Protein AF-A8RZU3-F1 (afdb_monomer)

Mean predicted aligned error: 9.48 Å

Structure (mmCIF, N/CA/C/O backbone):
data_AF-A8RZU3-F1
#
_entry.id   AF-A8RZU3-F1
#
loop_
_atom_site.group_PDB
_atom_site.id
_atom_site.type_symbol
_atom_site.label_atom_id
_atom_site.label_alt_id
_atom_site.label_comp_id
_atom_site.label_asym_id
_atom_site.label_entity_id
_atom_site.label_seq_id
_atom_site.pdbx_PDB_ins_code
_atom_site.Cartn_x
_atom_site.Cartn_y
_atom_site.Cartn_z
_atom_site.occupancy
_atom_site.B_iso_or_equiv
_atom_site.auth_seq_id
_atom_site.auth_comp_id
_atom_site.auth_asym_id
_atom_site.auth_atom_id
_atom_site.pdbx_PDB_model_num
ATOM 1 N N . TYR A 1 1 ? -25.551 -12.751 20.851 1.00 66.44 1 TYR A N 1
ATOM 2 C CA . TYR A 1 1 ? -24.092 -12.802 20.628 1.00 66.44 1 TYR A CA 1
ATOM 3 C C . TYR A 1 1 ? -23.275 -11.712 21.341 1.00 66.44 1 TYR A C 1
ATOM 5 O O . TYR A 1 1 ? -22.145 -12.026 21.666 1.00 66.44 1 TYR A O 1
ATOM 13 N N . LYS A 1 2 ? -23.780 -10.491 21.636 1.00 84.00 2 LYS A N 1
ATOM 14 C CA . LYS A 1 2 ? -23.073 -9.433 22.423 1.00 84.00 2 LYS A CA 1
ATOM 15 C C . LYS A 1 2 ? -21.541 -9.340 22.153 1.00 84.00 2 LYS A C 1
ATOM 17 O O . LYS A 1 2 ? -20.760 -9.396 23.104 1.00 84.00 2 LYS A O 1
ATOM 22 N N . PRO A 1 3 ? -21.097 -9.246 20.880 1.00 89.88 3 PRO A N 1
ATOM 23 C CA . PRO A 1 3 ? -19.680 -9.329 20.525 1.00 89.88 3 PRO A CA 1
ATOM 24 C C . PRO A 1 3 ? -18.814 -8.253 21.198 1.00 89.88 3 PRO A C 1
ATOM 26 O O . PRO A 1 3 ? -19.210 -7.087 21.299 1.00 89.88 3 PRO A O 1
ATOM 29 N N . GLY A 1 4 ? -17.613 -8.669 21.619 1.00 90.38 4 GLY A N 1
ATOM 30 C CA . GLY A 1 4 ? -16.547 -7.805 22.141 1.00 90.38 4 GLY A CA 1
ATOM 31 C C . GLY A 1 4 ? -15.591 -7.259 21.073 1.00 90.38 4 GLY A C 1
ATOM 32 O O . GLY A 1 4 ? -14.842 -6.326 21.357 1.00 90.38 4 GLY A O 1
ATOM 33 N N . ILE A 1 5 ? -15.649 -7.806 19.856 1.00 94.00 5 ILE A N 1
ATOM 34 C CA . ILE A 1 5 ? -14.890 -7.362 18.683 1.00 94.00 5 ILE A CA 1
ATOM 35 C C . ILE A 1 5 ? -15.888 -7.057 17.563 1.00 94.00 5 ILE A C 1
ATOM 37 O O . ILE A 1 5 ? -16.758 -7.881 17.280 1.00 94.00 5 ILE A O 1
ATOM 41 N N . LEU A 1 6 ? -15.770 -5.889 16.935 1.00 95.38 6 LEU A N 1
ATOM 42 C CA . LEU A 1 6 ? -16.515 -5.521 15.732 1.00 95.38 6 LEU A CA 1
ATOM 43 C C . LEU A 1 6 ? -15.555 -5.299 14.568 1.00 95.38 6 LEU A C 1
ATOM 45 O O . LEU A 1 6 ? -14.499 -4.699 14.744 1.00 95.38 6 LEU A O 1
ATOM 49 N N . VAL A 1 7 ? -15.958 -5.736 13.377 1.00 95.94 7 VAL A N 1
ATOM 50 C CA . VAL A 1 7 ? -15.255 -5.460 12.121 1.00 95.94 7 VAL A CA 1
ATOM 51 C C . VAL A 1 7 ? -16.075 -4.449 11.326 1.00 95.94 7 VAL A C 1
ATOM 53 O O . VAL A 1 7 ? -17.238 -4.701 11.018 1.00 95.94 7 VAL A O 1
ATOM 56 N N . LEU A 1 8 ? -15.470 -3.309 11.004 1.00 95.12 8 LEU A N 1
ATOM 57 C CA . LEU A 1 8 ? -16.043 -2.266 10.162 1.00 95.12 8 LEU A CA 1
ATOM 58 C C . LEU A 1 8 ? -15.363 -2.309 8.794 1.00 95.12 8 LEU A C 1
ATOM 60 O O . LEU A 1 8 ? -14.229 -1.861 8.643 1.00 95.12 8 LEU A O 1
ATOM 64 N N . SER A 1 9 ? -16.068 -2.861 7.811 1.00 92.31 9 SER A N 1
ATOM 65 C CA . SER A 1 9 ? -15.608 -2.995 6.426 1.00 92.31 9 SER A CA 1
ATOM 66 C C . SER A 1 9 ? -16.732 -2.574 5.480 1.00 92.31 9 SER A C 1
ATOM 68 O O . SER A 1 9 ? -17.459 -3.394 4.927 1.00 92.31 9 SER A O 1
ATOM 70 N N . VAL A 1 10 ? -16.939 -1.263 5.390 1.00 89.25 10 VAL A N 1
ATOM 71 C CA . VAL A 1 10 ? -17.926 -0.622 4.506 1.00 89.25 10 VAL A CA 1
ATOM 72 C C . VAL A 1 10 ? -17.204 0.307 3.538 1.00 89.25 10 VAL A C 1
ATOM 74 O O . VAL A 1 10 ? -16.008 0.565 3.707 1.00 89.25 10 VAL A O 1
ATOM 77 N N . ARG A 1 11 ? -17.894 0.838 2.521 1.00 82.31 11 ARG A N 1
ATOM 78 C CA . ARG A 1 11 ? -17.232 1.750 1.580 1.00 82.31 11 ARG A CA 1
ATOM 79 C C . ARG A 1 11 ? -16.748 2.991 2.330 1.00 82.31 11 ARG A C 1
ATOM 81 O O . ARG A 1 11 ? -17.440 3.453 3.237 1.00 82.31 11 ARG A O 1
ATOM 88 N N . PRO A 1 12 ? -15.623 3.612 1.930 1.00 77.88 12 PRO A N 1
ATOM 89 C CA . PRO A 1 12 ? -15.037 4.720 2.683 1.00 77.88 12 PRO A CA 1
ATOM 90 C C . PRO A 1 12 ? -16.002 5.868 3.015 1.00 77.88 12 PRO A C 1
ATOM 92 O O . PRO A 1 12 ? -15.841 6.518 4.041 1.00 77.88 12 PRO A O 1
ATOM 95 N N . HIS A 1 13 ? -17.007 6.154 2.180 1.00 80.38 13 HIS A N 1
ATOM 96 C CA . HIS A 1 13 ? -17.999 7.206 2.448 1.00 80.38 13 HIS A CA 1
ATOM 97 C C . HIS A 1 13 ? -19.072 6.827 3.483 1.00 80.38 13 HIS A C 1
ATOM 99 O O . HIS A 1 13 ? -19.672 7.724 4.060 1.00 80.38 13 HIS A O 1
ATOM 105 N N . GLU A 1 14 ? -19.270 5.539 3.762 1.00 89.19 14 GLU A N 1
ATOM 106 C CA . GLU A 1 14 ? -20.271 5.021 4.708 1.00 89.19 14 GLU A CA 1
ATOM 107 C C . GLU A 1 14 ? -19.713 4.906 6.135 1.00 89.19 14 GLU A C 1
ATOM 109 O O . GLU A 1 14 ? -20.469 4.867 7.100 1.00 89.19 14 GLU A O 1
ATOM 114 N N . VAL A 1 15 ? -18.383 4.884 6.278 1.00 90.44 15 VAL A N 1
ATOM 115 C CA . VAL A 1 15 ? -17.670 4.617 7.540 1.00 90.44 15 VAL A CA 1
ATOM 116 C C . VAL A 1 15 ? -18.131 5.521 8.683 1.00 90.44 15 VAL A C 1
ATOM 118 O O . VAL A 1 15 ? -18.388 5.028 9.779 1.00 90.44 15 VAL A O 1
ATOM 121 N N . ALA A 1 16 ? -18.251 6.829 8.430 1.00 91.00 16 ALA A N 1
ATOM 122 C CA . ALA A 1 16 ? -18.647 7.789 9.458 1.00 91.00 16 ALA A CA 1
ATOM 123 C C . ALA A 1 16 ? -20.086 7.542 9.936 1.00 91.00 16 ALA A C 1
ATOM 125 O O . ALA A 1 16 ? -20.305 7.388 11.135 1.00 91.00 16 ALA A O 1
ATOM 126 N N . GLY A 1 17 ? -21.027 7.394 8.996 1.00 93.31 17 GLY A N 1
ATOM 127 C CA . GLY A 1 17 ? -22.430 7.107 9.307 1.00 93.31 17 GLY A CA 1
ATOM 128 C C . GLY A 1 17 ? -22.595 5.789 10.061 1.00 93.31 17 GLY A C 1
ATOM 129 O O . GLY A 1 17 ? -23.240 5.745 11.097 1.00 93.31 17 GLY A O 1
ATOM 130 N N . VAL A 1 18 ? -21.921 4.712 9.642 1.00 95.50 18 VAL A N 1
ATOM 131 C CA . VAL A 1 18 ? -21.994 3.428 10.366 1.00 95.50 18 VAL A CA 1
ATOM 132 C C . VAL A 1 18 ? -21.425 3.544 11.784 1.00 95.50 18 VAL A C 1
ATOM 134 O O . VAL A 1 18 ? -21.977 2.973 12.730 1.00 95.50 18 VAL A O 1
ATOM 137 N N . ALA A 1 19 ? -20.336 4.291 11.969 1.00 94.94 19 ALA A N 1
ATOM 138 C CA . ALA A 1 19 ? -19.760 4.477 13.292 1.00 94.94 19 ALA A CA 1
ATOM 139 C C . ALA A 1 19 ? -20.678 5.289 14.226 1.00 94.94 19 ALA A C 1
ATOM 141 O O . ALA A 1 19 ? -20.838 4.918 15.392 1.00 94.94 19 ALA A O 1
ATOM 142 N N . GLU A 1 20 ? -21.318 6.344 13.721 1.00 95.25 20 GLU A N 1
ATOM 143 C CA . GLU A 1 20 ? -22.209 7.218 14.494 1.00 95.25 20 GLU A CA 1
ATOM 144 C C . GLU A 1 20 ? -23.602 6.618 14.718 1.00 95.25 20 GLU A C 1
ATOM 146 O O . GLU A 1 20 ? -24.092 6.629 15.847 1.00 95.25 20 GLU A O 1
ATOM 151 N N . ASP A 1 21 ? -24.206 6.042 13.681 1.00 96.62 21 ASP A N 1
ATOM 152 C CA . ASP A 1 21 ? -25.608 5.616 13.689 1.00 96.62 21 ASP A CA 1
ATOM 153 C C . ASP A 1 21 ? -25.785 4.165 14.145 1.00 96.62 21 ASP A C 1
ATOM 155 O O . ASP A 1 21 ? -26.867 3.775 14.578 1.00 96.62 21 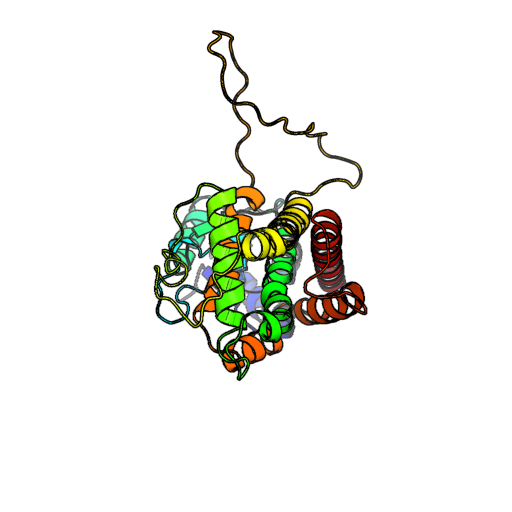ASP A O 1
ATOM 159 N N . THR A 1 22 ? -24.733 3.340 14.063 1.00 95.56 22 THR A N 1
ATOM 160 C CA . THR A 1 22 ? -24.808 1.907 14.407 1.00 95.56 22 THR A CA 1
ATOM 161 C C . THR A 1 22 ? -23.872 1.530 15.550 1.00 95.56 22 THR A C 1
ATOM 163 O O . THR A 1 22 ? -24.313 0.992 16.571 1.00 95.56 22 THR A O 1
ATOM 166 N N . ILE A 1 23 ? -22.572 1.818 15.425 1.00 95.50 23 ILE A N 1
ATOM 167 C CA . ILE A 1 23 ? -21.576 1.363 16.409 1.00 95.50 23 ILE A CA 1
ATOM 168 C C . ILE A 1 23 ? -21.733 2.119 17.729 1.00 95.50 23 ILE A C 1
ATOM 170 O O . ILE A 1 23 ? -21.732 1.497 18.792 1.00 95.50 23 ILE A O 1
ATOM 174 N N . LYS A 1 24 ? -21.909 3.441 17.695 1.00 95.00 24 LYS A N 1
ATOM 175 C CA . LYS A 1 24 ? -22.062 4.257 18.906 1.00 95.00 24 LYS A CA 1
ATOM 176 C C . LYS A 1 24 ? -23.293 3.863 19.747 1.00 95.00 24 LYS A C 1
ATOM 178 O O . LYS A 1 24 ? -23.113 3.657 20.953 1.00 95.00 24 LYS A O 1
ATOM 183 N N . PRO A 1 25 ? -24.504 3.658 19.182 1.00 94.38 25 PRO A N 1
ATOM 184 C CA . PRO A 1 25 ? -25.627 3.088 19.931 1.00 94.38 25 PRO A CA 1
ATOM 185 C C . PRO A 1 25 ? -25.324 1.710 20.527 1.00 94.38 25 PRO A C 1
ATOM 187 O O . PRO A 1 25 ? -25.666 1.450 21.681 1.00 94.38 25 PRO A O 1
ATOM 190 N N . TYR A 1 26 ? -24.626 0.842 19.790 1.00 93.56 26 TYR A N 1
ATOM 191 C CA . TYR A 1 26 ? -24.244 -0.477 20.294 1.00 93.56 26 TYR A CA 1
ATOM 192 C C . TYR A 1 26 ? -23.249 -0.406 21.465 1.00 93.56 26 TYR A C 1
ATOM 194 O O . TYR A 1 26 ? -23.390 -1.138 22.447 1.00 93.56 26 TYR A O 1
ATOM 202 N N . VAL A 1 27 ? -22.274 0.506 21.411 1.00 93.31 27 VAL A N 1
ATOM 203 C CA . VAL A 1 27 ? -21.347 0.778 22.522 1.00 93.31 27 VAL A CA 1
ATOM 204 C C . VAL A 1 27 ? -22.121 1.208 23.767 1.00 93.31 27 VAL A C 1
ATOM 206 O O . VAL A 1 27 ? -21.869 0.678 24.851 1.00 93.31 27 VAL A O 1
ATOM 209 N N . LYS A 1 28 ? -23.097 2.115 23.617 1.00 92.00 28 LYS A N 1
ATOM 210 C CA . LYS A 1 28 ? -23.963 2.553 24.720 1.00 92.00 28 LYS A CA 1
ATOM 211 C C . LYS A 1 28 ? -24.728 1.374 25.329 1.00 92.00 28 LYS A C 1
ATOM 213 O O . LYS A 1 28 ? -24.632 1.156 26.534 1.00 92.00 28 LYS A O 1
ATOM 218 N N . TYR A 1 29 ? -25.383 0.567 24.492 1.00 91.25 29 TYR A N 1
ATOM 219 C CA . TYR A 1 29 ? -26.090 -0.641 24.922 1.00 91.25 29 TYR A CA 1
ATOM 220 C C . TYR A 1 29 ? -25.177 -1.603 25.699 1.00 91.25 29 TYR A C 1
ATOM 222 O O . TYR A 1 29 ? -25.560 -2.110 26.751 1.00 91.25 29 TYR A O 1
ATOM 230 N N . ARG A 1 30 ? -23.943 -1.847 25.232 1.00 90.88 30 ARG A N 1
ATOM 231 C CA . ARG A 1 30 ? -23.001 -2.721 25.954 1.00 90.88 30 ARG A CA 1
ATOM 232 C C . ARG A 1 30 ? -22.651 -2.178 27.335 1.00 90.88 30 ARG A C 1
ATOM 234 O O . ARG A 1 30 ? -22.637 -2.965 28.279 1.00 90.88 30 ARG A O 1
ATOM 241 N N . ARG A 1 31 ? -22.395 -0.870 27.456 1.00 88.31 31 ARG A N 1
ATOM 242 C CA . ARG A 1 31 ? -22.084 -0.234 28.747 1.00 88.31 31 ARG A CA 1
ATOM 243 C C . ARG A 1 31 ? -23.251 -0.368 29.729 1.00 88.31 31 ARG A C 1
ATOM 245 O O . ARG A 1 31 ? -23.036 -0.776 30.863 1.00 88.31 31 ARG A O 1
ATOM 252 N N . GLU A 1 32 ? -24.480 -0.109 29.281 1.00 90.12 32 GLU A N 1
ATOM 253 C CA . GLU A 1 32 ? -25.700 -0.248 30.101 1.00 90.12 32 GLU A CA 1
ATOM 254 C C . GLU A 1 32 ? -25.925 -1.686 30.597 1.00 90.12 32 GLU A C 1
ATOM 256 O O . GLU A 1 32 ? -26.515 -1.906 31.649 1.00 90.12 32 GLU A O 1
ATOM 261 N N . GLN A 1 33 ? -25.423 -2.675 29.859 1.00 87.88 33 GLN A N 1
ATOM 262 C CA . GLN A 1 33 ? -25.515 -4.095 30.200 1.00 87.88 33 GLN A CA 1
ATOM 263 C C . GLN A 1 33 ? -24.338 -4.598 31.056 1.00 87.88 33 GLN A C 1
ATOM 265 O O . GLN A 1 33 ? -24.187 -5.810 31.214 1.00 87.88 33 GLN A O 1
ATOM 270 N N . GLY A 1 34 ? -23.470 -3.707 31.552 1.00 84.56 34 GLY A N 1
ATOM 271 C CA . GLY A 1 34 ? -22.257 -4.079 32.290 1.00 84.56 34 GLY A CA 1
ATOM 272 C C . GLY A 1 34 ? -21.214 -4.809 31.436 1.00 84.56 34 GLY A C 1
ATOM 273 O O . GLY A 1 34 ? -20.332 -5.482 31.963 1.00 84.56 34 GLY A O 1
ATOM 274 N N . GLY A 1 35 ? -21.322 -4.723 30.107 1.00 76.19 35 GLY A N 1
ATOM 275 C CA . GLY A 1 35 ? -20.354 -5.301 29.187 1.00 76.19 35 GLY A CA 1
ATOM 276 C C . GLY A 1 35 ? -19.012 -4.571 29.254 1.00 76.19 35 GLY A C 1
ATOM 277 O O . GLY A 1 35 ? -18.968 -3.348 29.362 1.00 76.19 35 GLY A O 1
ATOM 278 N N . GLY A 1 36 ? -17.915 -5.328 29.155 1.00 79.00 36 GLY A N 1
ATOM 279 C CA . GLY A 1 36 ? -16.561 -4.772 29.095 1.00 79.00 36 GLY A CA 1
ATOM 280 C C . GLY A 1 36 ? -16.266 -3.990 27.807 1.00 79.00 36 GLY A C 1
ATOM 281 O O . GLY A 1 36 ? -17.139 -3.782 26.961 1.00 79.00 36 GLY A O 1
ATOM 282 N N . GLY A 1 37 ? -15.001 -3.595 27.639 1.00 84.44 37 GLY A N 1
ATOM 283 C CA . GLY A 1 37 ? -14.541 -2.812 26.491 1.00 84.44 37 GLY A CA 1
ATOM 284 C C . GLY A 1 37 ? -14.844 -3.441 25.122 1.00 84.44 37 GLY A C 1
ATOM 285 O O . GLY A 1 37 ? -15.128 -4.638 24.993 1.00 84.44 37 GLY A O 1
ATOM 286 N N . LEU A 1 38 ? -14.821 -2.612 24.082 1.00 93.00 38 LEU A N 1
ATOM 287 C CA . LEU A 1 38 ? -15.031 -2.990 22.688 1.00 93.00 38 LEU A CA 1
ATOM 288 C C . LEU A 1 38 ? -13.740 -2.799 21.891 1.00 93.00 38 LEU A C 1
ATOM 290 O O . LEU A 1 38 ? -13.131 -1.736 21.963 1.00 93.00 38 LEU A O 1
ATOM 294 N N . LEU A 1 39 ? -13.366 -3.797 21.094 1.00 96.00 39 LEU A N 1
ATOM 295 C CA . LEU A 1 39 ? -12.343 -3.657 20.062 1.00 96.00 39 LEU A CA 1
ATOM 296 C C . LEU A 1 39 ? -13.018 -3.456 18.699 1.00 96.00 39 LEU A C 1
ATOM 298 O O . LEU A 1 39 ? -13.818 -4.286 18.275 1.00 96.00 39 LEU A O 1
ATOM 302 N N . LEU A 1 40 ? -12.704 -2.361 18.015 1.00 96.62 40 LEU A N 1
ATOM 303 C CA . LEU A 1 40 ? -13.160 -2.064 16.662 1.00 96.62 40 LEU A CA 1
ATOM 304 C C . LEU A 1 40 ? -12.001 -2.248 15.680 1.00 96.62 40 LEU A C 1
ATOM 306 O O . LEU A 1 40 ? -10.976 -1.582 15.798 1.00 96.62 40 LEU A O 1
ATOM 310 N N . LEU A 1 41 ? -12.179 -3.126 14.697 1.00 97.06 41 LEU A N 1
ATOM 311 C CA . LEU A 1 41 ? -11.256 -3.333 13.585 1.00 97.06 41 LEU A CA 1
ATOM 312 C C . LEU A 1 41 ? -11.808 -2.604 12.364 1.00 97.06 41 LEU A C 1
ATOM 314 O O . LEU A 1 41 ? -12.784 -3.055 11.767 1.00 97.06 41 LEU A O 1
ATOM 318 N N . SER A 1 42 ? -11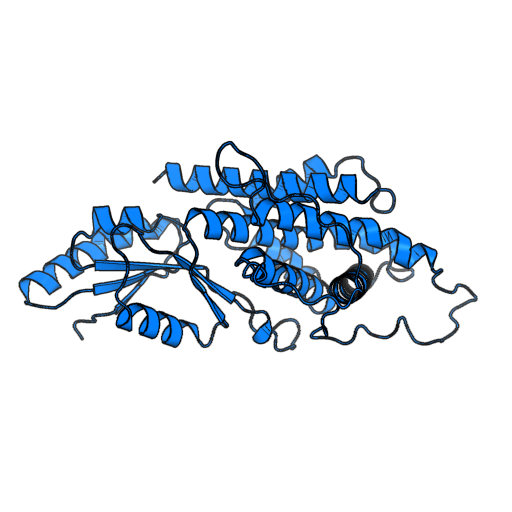.222 -1.462 12.016 1.00 94.75 42 SER A N 1
ATOM 319 C CA . SER A 1 42 ? -11.670 -0.656 10.883 1.00 94.75 42 SER A CA 1
ATOM 320 C C . SER A 1 42 ? -10.801 -0.917 9.660 1.00 94.75 42 SER A C 1
ATOM 322 O O . SER A 1 42 ? -9.626 -0.571 9.649 1.00 94.75 42 SER A O 1
ATOM 324 N N . PHE A 1 43 ? -11.387 -1.477 8.605 1.00 91.56 43 PHE A N 1
ATOM 325 C CA . PHE A 1 43 ? -10.757 -1.663 7.291 1.00 91.56 43 PHE A CA 1
ATOM 326 C C . PHE A 1 43 ? -10.906 -0.418 6.409 1.00 91.56 43 PHE A C 1
ATOM 328 O O . PHE A 1 43 ? -10.959 -0.492 5.183 1.00 91.56 43 PHE A O 1
ATOM 335 N N . ALA A 1 44 ? -11.008 0.747 7.047 1.00 80.56 44 ALA A N 1
ATOM 336 C CA . ALA A 1 44 ? -11.109 2.023 6.379 1.00 80.56 44 ALA A CA 1
ATOM 337 C C . ALA A 1 44 ? -9.808 2.818 6.559 1.00 80.56 44 ALA A C 1
ATOM 339 O O . ALA A 1 44 ? -9.339 2.989 7.686 1.00 80.56 44 ALA A O 1
ATOM 340 N N . PRO A 1 45 ? -9.250 3.384 5.479 1.00 68.62 45 PRO A N 1
ATOM 341 C CA . PRO A 1 45 ? -8.069 4.244 5.562 1.00 68.62 45 PRO A CA 1
ATOM 342 C C . PRO A 1 45 ? -8.372 5.623 6.180 1.00 68.62 45 PRO A C 1
ATOM 344 O O . PRO A 1 45 ? -7.461 6.354 6.552 1.00 68.62 45 PRO A O 1
ATOM 347 N N . SER A 1 46 ? -9.651 6.004 6.246 1.00 77.12 46 SER A N 1
ATOM 348 C CA . SER A 1 46 ? -10.162 7.237 6.844 1.00 77.12 46 SER A CA 1
ATOM 349 C C . SER A 1 46 ? -11.589 6.978 7.351 1.00 77.12 46 SER A C 1
ATOM 351 O O . SER A 1 46 ? -12.329 6.271 6.657 1.00 77.12 46 SER A O 1
ATOM 353 N N . PRO A 1 47 ? -12.018 7.532 8.503 1.00 86.19 47 PRO A N 1
ATOM 354 C CA . PRO A 1 47 ? -11.324 8.506 9.361 1.00 86.19 47 PRO A CA 1
ATOM 355 C C . PRO A 1 47 ? -10.078 7.971 10.077 1.00 86.19 47 PRO A C 1
ATOM 357 O O . PRO A 1 47 ? -9.863 6.761 10.157 1.00 86.19 47 PRO A O 1
ATOM 360 N N . ARG A 1 48 ? -9.254 8.882 10.606 1.00 88.69 48 ARG A N 1
ATOM 361 C CA . ARG A 1 48 ? -8.088 8.522 11.425 1.00 88.69 48 ARG A CA 1
ATOM 362 C C . ARG A 1 48 ? -8.505 7.885 12.761 1.00 88.69 48 ARG A C 1
ATOM 364 O O . ARG A 1 48 ? -9.607 8.170 13.234 1.00 88.69 48 ARG A O 1
ATOM 371 N N . PRO A 1 49 ? -7.634 7.099 13.420 1.00 91.75 49 PRO A N 1
ATOM 372 C CA . PRO A 1 49 ? -7.953 6.474 14.704 1.00 91.75 49 PRO A CA 1
ATOM 373 C C . PRO A 1 49 ? -8.485 7.434 15.780 1.00 91.75 49 PRO A C 1
ATOM 375 O O . PRO A 1 49 ? -9.455 7.104 16.461 1.00 91.75 49 PRO A O 1
ATOM 378 N N . GLU A 1 50 ? -7.920 8.641 15.885 1.00 92.38 50 GLU A N 1
ATOM 379 C CA . GLU A 1 50 ? -8.291 9.637 16.902 1.00 92.38 50 GLU A CA 1
ATOM 380 C C . GLU A 1 50 ? -9.748 10.115 16.748 1.00 92.38 50 GLU A C 1
ATOM 382 O O . GLU A 1 50 ? -10.420 10.466 17.722 1.00 92.38 50 GLU A O 1
ATOM 387 N N . TRP A 1 51 ? -10.279 10.085 15.519 1.00 93.56 51 TRP A N 1
ATOM 388 C CA . TRP A 1 51 ? -11.679 10.408 15.255 1.00 93.56 51 TRP A CA 1
ATOM 389 C C . TRP A 1 51 ? -12.617 9.401 15.935 1.00 93.56 51 TRP A C 1
ATOM 391 O O . TRP A 1 51 ? -13.582 9.813 16.580 1.00 93.56 51 TRP A O 1
ATOM 401 N N . TYR A 1 52 ? -12.303 8.101 15.867 1.00 94.25 52 TYR A N 1
ATOM 402 C CA . TYR A 1 52 ? -13.110 7.056 16.506 1.00 94.25 52 TYR A CA 1
ATOM 403 C C . TYR A 1 52 ? -13.086 7.174 18.028 1.00 94.25 52 TYR A C 1
ATOM 405 O O . TYR A 1 52 ? -14.136 7.037 18.656 1.00 94.25 52 TYR A O 1
ATOM 413 N N . THR A 1 53 ? -11.923 7.465 18.621 1.00 93.44 53 THR A N 1
ATOM 414 C CA . THR A 1 53 ? -11.809 7.715 20.067 1.00 93.44 53 THR A CA 1
ATOM 415 C C . THR A 1 53 ? -12.762 8.830 20.492 1.00 93.44 53 THR A C 1
ATOM 417 O O . THR A 1 53 ? -13.542 8.661 21.428 1.00 93.44 53 THR A O 1
ATOM 420 N N . ARG A 1 54 ? -12.775 9.944 19.749 1.00 94.00 54 ARG A N 1
ATOM 421 C CA . ARG A 1 54 ? -13.638 11.097 20.029 1.00 94.00 54 ARG A CA 1
ATOM 422 C C . ARG A 1 54 ? -15.131 10.778 19.911 1.00 94.00 54 ARG A C 1
ATOM 424 O O . ARG A 1 54 ? -15.908 11.242 20.741 1.00 94.00 54 ARG A O 1
ATOM 431 N N . ILE A 1 55 ? -15.554 10.029 18.890 1.00 94.75 55 ILE A N 1
ATOM 432 C CA . ILE A 1 55 ? -16.988 9.809 18.628 1.00 94.75 55 ILE A CA 1
ATOM 433 C C . ILE A 1 55 ? -17.591 8.625 19.402 1.00 94.75 55 ILE A C 1
ATOM 435 O O . ILE A 1 55 ? -18.770 8.681 19.767 1.00 94.75 55 ILE A O 1
ATOM 439 N N . LEU A 1 56 ? -16.805 7.574 19.670 1.00 94.06 56 LEU A N 1
ATOM 440 C CA . LEU A 1 56 ? -17.248 6.360 20.371 1.00 94.06 56 LEU A CA 1
ATOM 441 C C . LEU A 1 56 ? -16.990 6.434 21.888 1.00 94.06 56 LEU A C 1
ATOM 443 O O . LEU A 1 56 ? -17.723 5.829 22.680 1.00 94.06 56 LEU A O 1
ATOM 447 N N . GLY A 1 57 ? -15.998 7.226 22.301 1.00 88.50 57 GLY A N 1
ATOM 448 C CA . GLY A 1 57 ? -15.658 7.481 23.697 1.00 88.50 57 GLY A CA 1
ATOM 449 C C . GLY A 1 57 ? -15.033 6.287 24.424 1.00 88.50 57 GLY A C 1
ATOM 450 O O . GLY A 1 57 ? -14.645 5.279 23.830 1.00 88.50 57 GLY A O 1
ATOM 451 N N . ASP A 1 58 ? -14.969 6.402 25.748 1.00 83.12 58 ASP A N 1
ATOM 452 C CA . ASP A 1 58 ? -14.172 5.517 26.601 1.00 83.12 58 ASP A CA 1
ATOM 453 C C . ASP A 1 58 ? -14.562 4.034 26.547 1.00 83.12 58 ASP A C 1
ATOM 455 O O . ASP A 1 58 ? -15.719 3.642 26.407 1.00 83.12 58 ASP A O 1
ATOM 459 N N . GLY A 1 59 ? -13.573 3.156 26.686 1.00 85.62 59 GLY A N 1
ATOM 460 C CA . GLY A 1 59 ? -13.790 1.708 26.629 1.00 85.62 59 GLY A CA 1
ATOM 461 C C . GLY A 1 59 ? -13.970 1.148 25.216 1.00 85.62 59 GLY A C 1
ATOM 462 O O . GLY A 1 59 ? -14.174 -0.055 25.080 1.00 85.62 59 GLY A O 1
ATOM 463 N N . VAL A 1 60 ? -13.845 1.967 24.168 1.00 93.38 60 VAL A N 1
ATOM 464 C CA . VAL A 1 60 ? -13.607 1.482 22.804 1.00 93.38 60 VAL A CA 1
ATOM 465 C C . VAL A 1 60 ? -12.122 1.613 22.480 1.00 93.38 60 VAL A C 1
ATOM 467 O O . VAL A 1 60 ? -11.476 2.599 22.833 1.00 93.38 60 VAL A O 1
ATOM 470 N N . ARG A 1 61 ? -11.556 0.589 21.847 1.00 95.00 61 ARG A N 1
ATOM 471 C CA . ARG A 1 61 ? -10.223 0.613 21.247 1.00 95.00 61 ARG A CA 1
ATOM 472 C C . ARG A 1 61 ? -10.382 0.353 19.771 1.00 95.00 61 ARG A C 1
ATOM 474 O O . ARG A 1 61 ? -11.017 -0.626 19.396 1.00 95.00 61 ARG A O 1
ATOM 481 N N . THR A 1 62 ? -9.827 1.231 18.952 1.00 95.75 62 THR A N 1
ATOM 482 C CA . THR A 1 62 ? -9.951 1.133 17.501 1.00 95.75 62 THR A CA 1
ATOM 483 C C . THR A 1 62 ? -8.591 0.863 16.901 1.00 95.75 62 THR A C 1
ATOM 485 O O . THR A 1 62 ? -7.633 1.575 17.195 1.00 95.75 62 THR A O 1
ATOM 488 N N . VAL A 1 63 ? -8.528 -0.152 16.048 1.00 96.44 63 VAL A N 1
ATOM 489 C CA . VAL A 1 63 ? -7.382 -0.424 15.190 1.00 96.44 63 VAL A CA 1
ATOM 490 C C . VAL A 1 63 ? -7.833 -0.222 13.751 1.00 96.44 63 VAL A C 1
ATOM 492 O O . VAL A 1 63 ? -8.703 -0.944 13.263 1.00 96.44 63 VAL A O 1
ATOM 495 N N . CYS A 1 64 ? -7.260 0.772 13.081 1.00 94.81 64 CYS A N 1
ATOM 496 C CA . CYS A 1 64 ? -7.415 0.957 11.646 1.00 94.81 64 CYS A CA 1
ATOM 497 C C . CYS A 1 64 ? -6.408 0.068 10.914 1.00 94.81 64 CYS A C 1
ATOM 499 O O . CYS A 1 64 ? -5.247 -0.035 11.312 1.00 94.81 64 CYS A O 1
ATOM 501 N N . ILE A 1 65 ? -6.864 -0.583 9.853 1.00 93.69 65 ILE A N 1
ATOM 502 C CA . ILE A 1 65 ? -6.143 -1.634 9.146 1.00 93.69 65 ILE A CA 1
ATOM 503 C C . ILE A 1 65 ? -6.074 -1.245 7.673 1.00 93.69 65 ILE A C 1
ATOM 505 O O . ILE A 1 65 ? -7.100 -1.069 7.016 1.00 93.69 65 ILE A O 1
ATOM 509 N N . LEU A 1 66 ? -4.853 -1.152 7.151 1.00 90.44 66 LEU A N 1
ATOM 510 C CA . LEU A 1 66 ? -4.593 -1.251 5.718 1.00 90.44 66 LEU A CA 1
ATOM 511 C C . LEU A 1 66 ? -4.135 -2.687 5.450 1.00 90.44 66 LEU A C 1
ATOM 513 O O . LEU A 1 66 ? -2.988 -3.011 5.786 1.00 90.44 66 LEU A O 1
ATOM 517 N N . PRO A 1 67 ? -5.018 -3.559 4.938 1.00 88.31 67 PRO A N 1
ATOM 518 C CA . PRO A 1 67 ? -4.681 -4.960 4.742 1.00 88.31 67 PRO A CA 1
ATOM 519 C C . PRO A 1 67 ? -3.716 -5.149 3.570 1.00 88.31 67 PRO A C 1
ATOM 521 O O . PRO A 1 67 ? -3.655 -4.309 2.668 1.00 88.31 67 PRO A O 1
ATOM 524 N N . ALA A 1 68 ? -3.001 -6.274 3.564 1.00 85.12 68 ALA A N 1
ATOM 525 C CA . ALA A 1 68 ? -2.382 -6.753 2.333 1.00 85.12 68 ALA A CA 1
ATOM 526 C C . ALA A 1 68 ? -3.488 -7.162 1.351 1.00 85.12 68 ALA A C 1
ATOM 528 O O . ALA A 1 68 ? -4.424 -7.864 1.740 1.00 85.12 68 ALA A O 1
ATOM 529 N N . MET A 1 69 ? -3.388 -6.723 0.098 1.00 74.25 69 MET A N 1
ATOM 530 C CA . MET A 1 69 ? -4.412 -6.989 -0.917 1.00 74.25 69 MET A CA 1
ATOM 531 C C . MET A 1 69 ? -4.066 -8.204 -1.789 1.00 74.25 69 MET A C 1
ATOM 533 O O . MET A 1 69 ? -4.954 -8.783 -2.408 1.00 74.25 69 MET A O 1
ATOM 537 N N . GLU A 1 70 ? -2.800 -8.626 -1.804 1.00 80.00 70 GLU A N 1
ATOM 538 C CA . GLU A 1 70 ? -2.295 -9.704 -2.648 1.00 80.00 70 GLU A CA 1
ATOM 539 C C . GLU A 1 70 ? -1.586 -10.775 -1.814 1.00 80.00 70 GLU A C 1
ATOM 541 O O . GLU A 1 70 ? -0.559 -10.526 -1.184 1.00 80.00 70 GLU A O 1
ATOM 546 N N . THR A 1 71 ? -2.119 -11.994 -1.847 1.00 81.81 71 THR A N 1
ATOM 547 C CA . THR A 1 71 ? -1.427 -13.205 -1.374 1.00 81.81 71 THR A CA 1
ATOM 548 C C . THR A 1 71 ? -1.057 -14.142 -2.522 1.00 81.81 71 THR A C 1
ATOM 550 O O . THR A 1 71 ? -0.221 -15.021 -2.337 1.00 81.81 71 THR A O 1
ATOM 553 N N . VAL A 1 72 ? -1.619 -13.924 -3.718 1.00 87.75 72 VAL A N 1
ATOM 554 C CA . VAL A 1 72 ? -1.306 -14.655 -4.952 1.00 87.75 72 VAL A CA 1
ATOM 555 C C . VAL A 1 72 ? -1.227 -13.671 -6.121 1.00 87.75 72 VAL A C 1
ATOM 557 O O . VAL A 1 72 ? -2.084 -12.795 -6.230 1.00 87.75 72 VAL A O 1
ATOM 560 N N . ILE A 1 73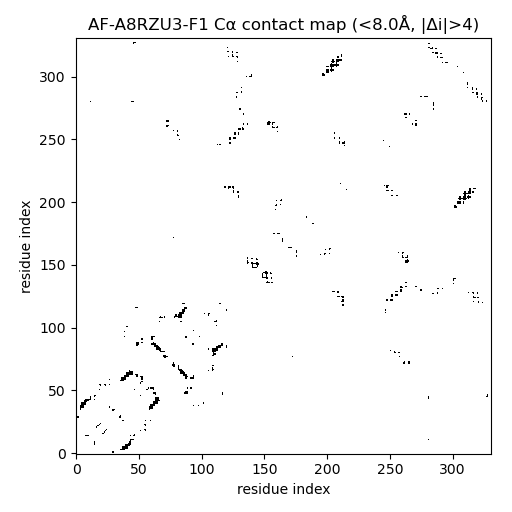 ? -0.222 -13.822 -6.988 1.00 88.81 73 ILE A N 1
ATOM 561 C CA . ILE A 1 73 ? -0.041 -13.039 -8.225 1.00 88.81 73 ILE A CA 1
ATOM 562 C C . ILE A 1 73 ? 0.293 -14.002 -9.365 1.00 88.81 73 ILE A C 1
ATOM 564 O O . ILE A 1 73 ? 1.280 -14.726 -9.275 1.00 88.81 73 ILE A O 1
ATOM 568 N N . GLY A 1 74 ? -0.523 -14.048 -10.419 1.00 84.81 74 GLY A N 1
ATOM 569 C CA . GLY A 1 74 ? -0.334 -14.940 -11.571 1.00 84.81 74 GLY A CA 1
ATOM 570 C C . GLY A 1 74 ? -0.126 -16.413 -11.191 1.00 84.81 74 GLY A C 1
ATOM 571 O O . GLY A 1 74 ? 0.652 -17.124 -11.822 1.00 84.81 74 GLY A O 1
ATOM 572 N N . GLY A 1 75 ? -0.771 -16.863 -10.108 1.00 86.75 75 GLY A N 1
ATOM 573 C CA . GLY A 1 75 ? -0.627 -18.213 -9.549 1.00 86.75 75 GLY A CA 1
ATOM 574 C C . GLY A 1 75 ? 0.567 -18.421 -8.604 1.00 86.75 75 GLY A C 1
ATOM 575 O O . GLY A 1 75 ? 0.661 -19.481 -7.989 1.00 86.75 75 GLY A O 1
ATOM 576 N N . LEU A 1 76 ? 1.451 -17.432 -8.441 1.00 89.69 76 LEU A N 1
ATOM 577 C CA . LEU A 1 76 ? 2.562 -17.462 -7.489 1.00 89.69 76 LEU A CA 1
ATOM 578 C C . LEU A 1 76 ? 2.094 -17.050 -6.087 1.00 89.69 76 LEU A C 1
ATOM 580 O O . LEU A 1 76 ? 1.486 -15.993 -5.931 1.00 89.69 76 LEU A O 1
ATOM 584 N N . ASP A 1 77 ? 2.427 -17.846 -5.068 1.00 91.19 77 ASP A N 1
ATOM 585 C CA . ASP A 1 77 ? 2.247 -17.470 -3.659 1.00 91.19 77 ASP A CA 1
ATOM 586 C C . ASP A 1 77 ? 3.217 -16.337 -3.286 1.00 91.19 77 ASP A C 1
ATOM 588 O O . ASP A 1 77 ? 4.440 -16.495 -3.337 1.00 91.19 77 ASP A O 1
ATOM 592 N N . VAL A 1 78 ? 2.657 -15.188 -2.905 1.00 91.56 78 VAL A N 1
ATOM 593 C CA . VAL A 1 78 ? 3.403 -13.988 -2.500 1.00 91.56 78 VAL A CA 1
ATOM 594 C C . VAL A 1 78 ? 3.170 -13.619 -1.033 1.00 91.56 78 VAL A C 1
ATOM 596 O O . VAL A 1 78 ? 3.489 -12.507 -0.611 1.00 91.56 78 VAL A O 1
ATOM 599 N N . TYR A 1 79 ? 2.663 -14.545 -0.212 1.00 90.75 79 TYR A N 1
ATOM 600 C CA . TYR A 1 79 ? 2.381 -14.322 1.210 1.00 90.75 79 TYR A CA 1
ATOM 601 C C . TYR A 1 79 ? 3.586 -13.767 1.993 1.00 90.75 79 TYR A C 1
ATOM 603 O O . TYR A 1 79 ? 3.430 -12.959 2.909 1.00 90.75 79 TYR A O 1
ATOM 611 N N . SER A 1 80 ? 4.811 -14.154 1.628 1.00 89.25 80 SER A N 1
ATOM 612 C CA . SER A 1 80 ? 6.044 -13.656 2.260 1.00 89.25 80 SER A CA 1
ATOM 613 C C . SER A 1 80 ? 6.307 -12.161 2.016 1.00 89.25 80 SER A C 1
ATOM 615 O O . SER A 1 80 ? 6.999 -11.526 2.820 1.00 89.25 80 SER A O 1
ATOM 617 N N . LEU A 1 81 ? 5.729 -11.591 0.952 1.00 90.69 81 LEU A N 1
ATOM 618 C CA . LEU A 1 81 ? 5.758 -10.161 0.639 1.00 90.69 81 LEU A CA 1
ATOM 619 C C . LEU A 1 81 ? 4.549 -9.414 1.209 1.00 90.69 81 LEU A C 1
ATOM 621 O O . LEU A 1 81 ? 4.627 -8.198 1.359 1.00 90.69 81 LEU A O 1
ATOM 625 N N . ALA A 1 82 ? 3.466 -10.115 1.553 1.00 90.19 82 ALA A N 1
ATOM 626 C CA . ALA A 1 82 ? 2.236 -9.523 2.060 1.00 90.19 82 ALA A CA 1
ATOM 627 C C . ALA A 1 82 ? 2.425 -8.905 3.458 1.00 90.19 82 ALA A C 1
ATOM 629 O O . ALA A 1 82 ? 2.953 -9.526 4.392 1.00 90.19 82 ALA A O 1
ATOM 630 N N . PHE A 1 83 ? 1.965 -7.662 3.618 1.00 90.94 83 PHE A N 1
ATOM 631 C CA . PHE A 1 83 ? 2.004 -6.940 4.885 1.00 90.94 83 PHE A CA 1
ATOM 632 C C . PHE A 1 83 ? 0.725 -6.134 5.129 1.00 90.94 83 PHE A C 1
ATOM 634 O O . PHE A 1 83 ? 0.204 -5.445 4.258 1.00 90.94 83 PHE A O 1
ATOM 641 N N . ASN A 1 84 ? 0.267 -6.173 6.371 1.00 92.38 84 ASN A N 1
ATOM 642 C CA . ASN A 1 84 ? -0.810 -5.372 6.916 1.00 92.38 84 ASN A CA 1
ATOM 643 C C . ASN 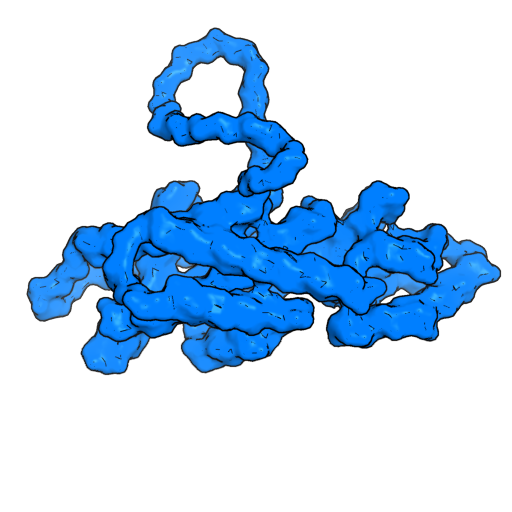A 1 84 ? -0.189 -4.241 7.729 1.00 92.38 84 ASN A C 1
ATOM 645 O O . ASN A 1 84 ? 0.736 -4.473 8.513 1.00 92.38 84 ASN A O 1
ATOM 649 N N . LYS A 1 85 ? -0.722 -3.030 7.590 1.00 92.38 85 LYS A N 1
ATOM 650 C CA . LYS A 1 85 ? -0.362 -1.899 8.451 1.00 92.38 85 LYS A CA 1
ATOM 651 C C . LYS A 1 85 ? -1.508 -1.650 9.410 1.00 92.38 85 LYS A C 1
ATOM 653 O O . LYS A 1 85 ? -2.642 -1.462 8.969 1.00 92.38 85 LYS A O 1
ATOM 658 N N . ILE A 1 86 ? -1.205 -1.632 10.700 1.00 95.00 86 ILE A N 1
ATOM 659 C CA . ILE A 1 86 ? -2.172 -1.299 11.738 1.00 95.00 86 ILE A CA 1
ATOM 660 C C . ILE A 1 86 ? -1.807 0.033 12.377 1.00 95.00 86 ILE A C 1
ATOM 662 O O . ILE A 1 86 ? -0.639 0.312 12.650 1.00 95.00 86 ILE A O 1
ATOM 666 N N . THR A 1 87 ? -2.818 0.862 12.599 1.00 94.69 87 THR A N 1
ATOM 667 C CA . THR A 1 87 ? -2.691 2.148 13.281 1.00 94.69 87 THR A CA 1
ATOM 668 C C . THR A 1 87 ? -3.786 2.271 14.329 1.00 94.69 87 THR A C 1
ATOM 670 O O . THR A 1 87 ? -4.872 1.708 14.201 1.00 94.69 87 THR A O 1
ATOM 673 N N . TYR A 1 88 ? -3.506 3.005 15.393 1.00 94.88 88 TYR A N 1
ATOM 674 C CA . TYR A 1 88 ? -4.457 3.293 16.460 1.00 94.88 88 TYR A CA 1
ATOM 675 C C . TYR A 1 88 ? -4.135 4.658 17.063 1.00 94.88 88 TYR A C 1
ATOM 677 O O . TYR A 1 88 ? -3.103 5.255 16.752 1.00 94.88 88 TYR A O 1
ATOM 685 N N . ASP A 1 89 ? -5.040 5.169 17.891 1.00 93.81 89 ASP A N 1
ATOM 686 C CA . ASP A 1 89 ? -4.848 6.433 18.593 1.00 93.81 89 ASP A CA 1
ATOM 687 C C . ASP A 1 89 ? -3.750 6.269 19.661 1.00 93.81 89 ASP A C 1
ATOM 689 O O . ASP A 1 89 ? -3.935 5.474 20.590 1.00 93.81 89 ASP A O 1
ATOM 693 N N . PRO A 1 90 ? -2.619 6.996 19.575 1.00 90.50 90 PRO A N 1
ATOM 694 C CA . PRO A 1 90 ? -1.555 6.913 20.574 1.00 90.50 90 PRO A CA 1
ATOM 695 C C . PRO A 1 90 ? -1.999 7.350 21.976 1.00 90.50 90 PRO A C 1
ATOM 697 O O . PRO A 1 90 ? -1.416 6.905 22.961 1.00 90.50 90 PRO A O 1
ATOM 700 N N . GLY A 1 91 ? -3.025 8.203 22.079 1.00 91.44 91 GLY A N 1
ATOM 701 C CA . GLY A 1 91 ? -3.617 8.610 23.353 1.00 91.44 91 GLY A CA 1
ATOM 702 C C . GLY A 1 91 ? -4.538 7.548 23.961 1.00 91.44 91 GLY A C 1
ATOM 703 O O . GLY A 1 91 ? -4.846 7.609 25.150 1.00 91.44 91 GLY A O 1
ATOM 704 N N . CYS A 1 92 ? -4.964 6.557 23.172 1.00 91.75 92 CYS A N 1
ATOM 705 C CA . CYS A 1 92 ? -5.868 5.494 23.603 1.00 91.75 92 CYS A CA 1
ATOM 706 C C . CYS A 1 92 ? -5.474 4.123 23.010 1.00 91.75 92 CYS A C 1
ATOM 708 O O . CYS A 1 92 ? -6.272 3.500 22.298 1.00 91.75 92 CYS A O 1
ATOM 710 N N . PRO A 1 93 ? -4.251 3.623 23.278 1.00 93.38 93 PRO A N 1
ATOM 711 C CA . PRO A 1 93 ? -3.751 2.423 22.624 1.00 93.38 93 PRO A CA 1
ATOM 712 C C . PRO A 1 93 ? -4.535 1.170 23.058 1.00 93.38 93 PRO A C 1
ATOM 714 O O . PRO A 1 93 ? -4.995 1.083 24.209 1.00 93.38 93 PRO A O 1
ATOM 717 N N . PRO A 1 94 ? -4.697 0.175 22.165 1.00 94.31 94 PRO A N 1
ATOM 718 C CA . PRO A 1 94 ? -5.193 -1.140 22.544 1.00 94.31 94 PRO A CA 1
ATOM 719 C C . PRO A 1 94 ? -4.245 -1.827 23.536 1.00 94.31 94 PRO A C 1
ATOM 721 O O . PRO A 1 94 ? -3.031 -1.625 23.509 1.00 94.31 94 PRO A O 1
ATOM 724 N N . GLY A 1 95 ? -4.800 -2.664 24.410 1.00 92.94 95 GLY A N 1
ATOM 725 C CA . GLY A 1 95 ? -4.002 -3.512 25.295 1.00 92.94 95 GLY A CA 1
ATOM 726 C C . GLY A 1 95 ? -3.289 -4.633 24.533 1.00 92.94 95 GLY A C 1
ATOM 727 O O . GLY A 1 95 ? -3.656 -4.968 23.407 1.00 92.94 95 GLY A O 1
ATOM 728 N N . ARG A 1 96 ? -2.307 -5.273 25.177 1.00 93.38 96 ARG A N 1
ATOM 729 C CA . ARG A 1 96 ? -1.510 -6.353 24.570 1.00 93.38 96 ARG A CA 1
ATOM 730 C C . ARG A 1 96 ? -2.367 -7.497 24.022 1.00 93.38 96 ARG A C 1
ATOM 732 O O . ARG A 1 96 ? -2.214 -7.857 22.865 1.00 93.38 96 ARG A O 1
ATOM 739 N N . GLU A 1 97 ? -3.328 -7.985 24.806 1.00 93.38 97 GLU A N 1
ATOM 740 C CA . GLU A 1 97 ? -4.243 -9.055 24.374 1.00 93.38 97 GLU A CA 1
ATOM 741 C C . GLU A 1 97 ? -5.089 -8.656 23.156 1.00 93.38 97 GLU A C 1
ATOM 743 O O . GLU A 1 97 ? -5.381 -9.482 22.294 1.00 93.38 97 GLU A O 1
ATOM 748 N N . GLN A 1 98 ? -5.468 -7.377 23.054 1.00 94.44 98 GLN A N 1
ATOM 749 C CA . GLN A 1 98 ? -6.216 -6.875 21.904 1.00 94.44 98 GLN A CA 1
ATOM 750 C C . GLN A 1 98 ? -5.334 -6.835 20.658 1.00 94.44 98 GLN A C 1
ATOM 752 O O . GLN A 1 98 ? -5.782 -7.255 19.595 1.00 94.44 98 GLN A O 1
ATOM 757 N N . LEU A 1 99 ? -4.085 -6.374 20.782 1.00 95.44 99 LEU A N 1
ATOM 758 C CA . LEU A 1 99 ? -3.120 -6.396 19.681 1.00 95.44 99 LEU A CA 1
ATOM 759 C C . LEU A 1 99 ? -2.801 -7.828 19.242 1.00 95.44 99 LEU A C 1
ATOM 761 O O . LEU A 1 99 ? -2.775 -8.095 18.044 1.00 95.44 99 LEU A O 1
ATOM 765 N N . ASP A 1 100 ? -2.644 -8.764 20.178 1.00 94.62 100 ASP A N 1
ATOM 766 C CA . ASP A 1 100 ? -2.449 -10.183 19.868 1.00 94.62 100 ASP A CA 1
ATOM 767 C C . ASP A 1 100 ? -3.662 -10.760 19.117 1.00 94.62 100 ASP A C 1
ATOM 769 O O . ASP A 1 100 ? -3.498 -11.466 18.119 1.00 94.62 100 ASP A O 1
ATOM 773 N N . ALA A 1 101 ? -4.885 -10.384 19.511 1.00 94.25 101 ALA A N 1
ATOM 774 C CA . ALA A 1 101 ? -6.102 -10.758 18.793 1.00 94.25 101 ALA A CA 1
ATOM 775 C C . ALA A 1 101 ? -6.147 -10.172 17.369 1.00 94.25 101 ALA A C 1
ATOM 777 O O . ALA A 1 101 ? -6.501 -10.885 16.429 1.00 94.25 101 ALA A O 1
ATOM 778 N N . VAL A 1 102 ? -5.742 -8.908 17.181 1.00 95.75 102 VAL A N 1
ATOM 779 C CA . VAL A 1 102 ? -5.619 -8.300 15.842 1.00 95.75 102 VAL A CA 1
ATOM 780 C C . VAL A 1 102 ? -4.596 -9.053 14.995 1.00 95.75 102 VAL A C 1
ATOM 782 O O . VAL A 1 102 ? -4.867 -9.373 13.839 1.00 95.75 102 VAL A O 1
ATOM 785 N N . ARG A 1 103 ? -3.429 -9.377 15.559 1.00 95.12 103 ARG A N 1
ATOM 786 C CA . ARG A 1 103 ? -2.365 -10.110 14.858 1.00 95.12 103 ARG A CA 1
ATOM 787 C C . ARG A 1 103 ? -2.821 -11.497 14.433 1.00 95.12 103 ARG A C 1
ATOM 789 O O . ARG A 1 103 ? -2.570 -11.895 13.300 1.00 95.12 103 ARG A O 1
ATOM 796 N N . GLN A 1 104 ? -3.530 -12.204 15.307 1.00 94.50 104 GLN A N 1
ATOM 797 C CA . GLN A 1 104 ? -4.104 -13.505 14.988 1.00 94.50 104 GLN A CA 1
ATOM 798 C C . GLN A 1 104 ? -5.175 -13.402 13.893 1.00 94.50 104 GLN A C 1
ATOM 800 O O . GLN A 1 104 ? -5.211 -14.246 13.001 1.00 94.50 104 GLN A O 1
ATOM 805 N N . PHE A 1 105 ? -6.014 -12.363 13.937 1.00 94.25 105 PHE A N 1
ATOM 806 C CA . PHE A 1 105 ? -7.040 -12.112 12.925 1.00 94.25 105 PHE A CA 1
ATOM 807 C C . PHE A 1 105 ? -6.441 -11.816 11.543 1.00 94.25 105 PHE A C 1
ATOM 809 O O . PHE A 1 105 ? -6.932 -12.323 10.539 1.00 94.25 105 PHE A O 1
ATOM 816 N N . LEU A 1 106 ? -5.357 -11.037 11.492 1.00 93.62 106 LEU A N 1
ATOM 817 C CA . LEU A 1 106 ? -4.686 -10.645 10.248 1.00 93.62 106 LEU A CA 1
ATOM 818 C C . LEU A 1 106 ? -3.661 -11.661 9.742 1.00 93.62 106 LEU A C 1
ATOM 820 O O . LEU A 1 106 ? -3.191 -11.522 8.618 1.00 93.62 106 LEU A O 1
ATOM 824 N N . LYS A 1 107 ? -3.337 -12.695 10.527 1.00 91.50 107 LYS A N 1
ATOM 825 C CA . LYS A 1 107 ? -2.355 -13.724 10.162 1.00 91.50 107 LYS A CA 1
ATOM 826 C C . LYS A 1 107 ? -2.575 -14.310 8.757 1.00 91.50 107 LYS A C 1
ATOM 828 O O . LYS A 1 107 ? -1.589 -14.441 8.045 1.00 91.50 107 LYS A O 1
ATOM 833 N N . PRO A 1 108 ? -3.803 -14.627 8.299 1.00 90.44 108 PRO A N 1
ATOM 834 C CA . PRO A 1 108 ? -4.006 -15.145 6.942 1.00 90.44 108 PRO A CA 1
ATOM 835 C C . PRO A 1 108 ? -3.661 -14.149 5.823 1.00 90.44 108 PRO A C 1
ATOM 837 O O . PRO A 1 108 ? -3.490 -14.559 4.682 1.00 90.44 108 PRO A O 1
ATOM 840 N N . LEU A 1 109 ? -3.555 -12.855 6.140 1.00 88.44 109 LEU A N 1
ATOM 841 C CA . LEU A 1 109 ? -3.289 -11.765 5.200 1.00 88.44 109 LEU A CA 1
ATOM 842 C C . LEU A 1 109 ? -1.821 -11.307 5.230 1.00 88.44 109 LEU A C 1
ATOM 844 O O . LEU A 1 109 ? -1.500 -10.240 4.719 1.00 88.44 109 LEU A O 1
ATOM 848 N N . GLY A 1 110 ? -0.918 -12.048 5.871 1.00 90.25 110 GLY A N 1
ATOM 849 C CA . GLY A 1 110 ? 0.512 -11.731 5.899 1.00 90.25 110 GLY A CA 1
ATOM 850 C C . GLY A 1 110 ? 0.989 -11.068 7.190 1.00 90.25 110 GLY A C 1
ATOM 851 O O . GLY A 1 110 ? 0.343 -11.108 8.239 1.00 90.25 110 GLY A O 1
ATOM 852 N N . GLN A 1 111 ? 2.182 -10.478 7.133 1.00 90.62 111 GLN A N 1
ATOM 853 C CA . GLN A 1 111 ? 2.847 -9.910 8.312 1.00 90.62 111 GLN A CA 1
ATOM 854 C C . GLN A 1 111 ? 2.122 -8.653 8.808 1.00 90.62 111 GLN A C 1
ATOM 856 O O . GLN A 1 111 ? 1.473 -7.968 8.029 1.00 90.62 111 GLN A O 1
ATOM 861 N N . VAL A 1 112 ? 2.218 -8.325 10.098 1.00 93.00 112 VAL A N 1
ATOM 862 C CA . VAL A 1 112 ? 1.498 -7.183 10.693 1.00 93.00 112 VAL A CA 1
ATOM 863 C C . VAL A 1 112 ? 2.486 -6.175 11.265 1.00 93.00 112 VAL A C 1
ATOM 865 O O . VAL A 1 112 ? 3.182 -6.473 12.239 1.00 93.00 112 VAL A O 1
ATOM 868 N N . PHE A 1 113 ? 2.491 -4.973 10.697 1.00 92.44 113 PHE A N 1
ATOM 869 C CA . PHE A 1 113 ? 3.332 -3.854 11.107 1.00 92.44 113 PHE A CA 1
ATOM 870 C C . PHE A 1 113 ? 2.498 -2.810 11.840 1.00 92.44 113 PHE A C 1
ATOM 872 O O . PHE A 1 113 ? 1.481 -2.339 11.331 1.00 92.44 113 PHE A O 1
ATOM 879 N N . GLU A 1 114 ? 2.935 -2.455 13.043 1.00 93.19 114 GLU A N 1
ATOM 880 C CA . GLU A 1 114 ? 2.408 -1.297 13.758 1.00 93.19 114 GLU A CA 1
ATOM 881 C C . GLU A 1 114 ? 3.062 -0.038 13.192 1.00 93.19 114 GLU A C 1
ATOM 883 O O . GLU A 1 114 ? 4.287 0.031 13.067 1.00 93.19 114 GLU A O 1
ATOM 888 N N . CYS A 1 115 ? 2.240 0.944 12.833 1.00 91.31 115 CYS A N 1
ATOM 889 C CA . CYS A 1 115 ? 2.696 2.219 12.300 1.00 91.31 115 CYS A CA 1
ATOM 890 C C . CYS A 1 115 ? 2.021 3.370 13.042 1.00 91.31 115 CYS A C 1
ATOM 892 O O . CYS A 1 115 ? 0.880 3.262 13.505 1.00 91.31 115 CYS A O 1
ATOM 894 N N . THR A 1 116 ? 2.676 4.529 13.066 1.00 90.94 116 THR A N 1
ATOM 895 C CA . THR A 1 116 ? 1.935 5.765 13.359 1.00 90.94 116 THR A CA 1
ATOM 896 C C . THR A 1 116 ? 0.956 6.068 12.211 1.00 90.94 116 THR A C 1
ATOM 898 O O . THR A 1 116 ? 1.201 5.648 11.073 1.00 90.94 116 THR A O 1
ATOM 901 N N . PRO A 1 117 ? -0.144 6.815 12.439 1.00 87.31 117 PRO A N 1
ATOM 902 C CA . PRO A 1 117 ? -1.045 7.208 11.352 1.00 87.31 117 PRO A CA 1
ATOM 903 C C . PRO A 1 117 ? -0.326 7.918 10.194 1.00 87.31 117 PRO A C 1
ATOM 905 O O . PRO A 1 117 ? -0.616 7.669 9.026 1.00 87.31 117 PRO A O 1
ATOM 908 N N . ASP A 1 118 ? 0.650 8.767 10.518 1.00 88.81 118 ASP A N 1
ATOM 909 C CA . ASP A 1 118 ? 1.421 9.527 9.535 1.00 88.81 118 ASP A CA 1
ATOM 910 C C . ASP A 1 118 ? 2.394 8.645 8.736 1.00 88.81 118 ASP A C 1
ATOM 912 O O . ASP A 1 118 ? 2.458 8.725 7.509 1.00 88.81 118 ASP A O 1
ATOM 916 N N . GLU A 1 119 ? 3.100 7.744 9.418 1.00 91.31 119 GLU A N 1
ATOM 917 C CA . GLU A 1 119 ? 3.959 6.738 8.788 1.00 91.31 119 GLU A CA 1
ATOM 918 C C . GLU A 1 119 ? 3.158 5.808 7.867 1.00 91.31 119 GLU A C 1
ATOM 920 O O . GLU A 1 119 ? 3.560 5.571 6.729 1.00 91.31 119 GLU A O 1
ATOM 925 N N . SER A 1 120 ? 1.988 5.336 8.309 1.00 90.62 120 SER A N 1
ATOM 926 C CA . SER A 1 120 ? 1.108 4.485 7.498 1.00 90.62 120 SER A CA 1
ATOM 927 C C . SER A 1 120 ? 0.701 5.163 6.187 1.00 90.62 120 SER A C 1
ATOM 929 O O . SER A 1 120 ? 0.719 4.527 5.125 1.00 90.62 120 SER A O 1
ATOM 931 N N . LEU A 1 121 ? 0.410 6.470 6.238 1.00 90.12 121 LEU A N 1
ATOM 932 C CA . LEU A 1 121 ? 0.090 7.264 5.056 1.00 90.12 121 LEU A CA 1
ATOM 933 C C . LEU A 1 121 ? 1.309 7.479 4.146 1.00 90.12 121 LEU A C 1
ATOM 935 O O . LEU A 1 121 ? 1.169 7.387 2.924 1.00 90.12 121 LEU A O 1
ATOM 939 N N . ARG A 1 122 ? 2.510 7.708 4.699 1.00 92.69 122 ARG A N 1
ATOM 940 C CA . ARG A 1 122 ? 3.750 7.766 3.898 1.00 92.69 122 ARG A CA 1
ATOM 941 C C . ARG A 1 122 ? 4.014 6.445 3.174 1.00 92.69 122 ARG A C 1
ATOM 943 O O . ARG A 1 122 ? 4.233 6.445 1.966 1.00 92.69 122 ARG A O 1
ATOM 950 N N . LEU A 1 123 ? 3.909 5.320 3.881 1.00 92.88 123 LEU A N 1
ATOM 951 C CA . LEU A 1 123 ? 4.090 3.976 3.319 1.00 92.88 123 LEU A CA 1
ATOM 952 C C . LEU A 1 123 ? 3.037 3.645 2.255 1.00 92.88 123 LEU A C 1
ATOM 954 O O . LEU A 1 123 ? 3.339 2.987 1.257 1.00 92.88 123 LEU A O 1
ATOM 958 N N . LEU A 1 124 ? 1.789 4.083 2.455 1.00 91.12 124 LEU A N 1
ATOM 959 C CA . LEU A 1 124 ? 0.741 3.970 1.440 1.00 91.12 124 LEU A CA 1
ATOM 960 C C . LEU A 1 124 ? 1.091 4.794 0.194 1.00 91.12 124 LEU A C 1
ATOM 962 O O . LEU A 1 124 ? 0.982 4.281 -0.913 1.00 91.12 124 LEU A O 1
ATOM 966 N N . SER A 1 125 ? 1.570 6.025 0.370 1.00 93.12 125 SER A N 1
ATOM 967 C CA . SER A 1 125 ? 1.930 6.921 -0.739 1.00 93.12 125 SER A CA 1
ATOM 968 C C . SER A 1 125 ? 3.110 6.392 -1.560 1.00 93.12 125 SER A C 1
ATOM 970 O O . SER A 1 125 ? 3.076 6.430 -2.788 1.00 93.12 125 SER A O 1
ATOM 972 N N . MET A 1 126 ? 4.111 5.811 -0.894 1.00 95.06 126 MET A N 1
ATOM 973 C CA . MET A 1 126 ? 5.196 5.071 -1.546 1.00 95.06 126 MET A CA 1
ATOM 974 C C . MET A 1 126 ? 4.669 3.861 -2.327 1.00 95.06 126 MET A C 1
ATOM 976 O O . MET A 1 126 ? 5.035 3.682 -3.482 1.00 95.06 126 MET A O 1
ATOM 980 N N . SER A 1 127 ? 3.781 3.055 -1.734 1.00 92.50 127 SER A N 1
ATOM 981 C CA . SER A 1 127 ? 3.228 1.874 -2.420 1.00 92.50 127 SER A CA 1
ATOM 982 C C . SER A 1 127 ? 2.438 2.275 -3.671 1.00 92.50 127 SER A C 1
ATOM 984 O O . SER A 1 127 ? 2.682 1.734 -4.740 1.00 92.50 127 SER A O 1
ATOM 986 N N . ILE A 1 128 ? 1.593 3.309 -3.583 1.00 92.19 128 ILE A N 1
ATOM 987 C CA . ILE A 1 128 ? 0.873 3.874 -4.739 1.00 92.19 128 ILE A CA 1
ATOM 988 C C . ILE A 1 128 ? 1.849 4.405 -5.801 1.00 92.19 128 ILE A C 1
ATOM 990 O O . ILE A 1 128 ? 1.612 4.249 -6.995 1.00 92.19 128 ILE A O 1
ATOM 994 N N . THR A 1 129 ? 2.968 5.000 -5.390 1.00 95.50 129 THR A N 1
ATOM 995 C CA . THR A 1 129 ? 4.021 5.434 -6.322 1.00 95.50 129 THR A CA 1
ATOM 996 C C . THR A 1 129 ? 4.636 4.241 -7.051 1.00 95.50 129 THR A C 1
ATOM 998 O O . THR A 1 129 ? 4.811 4.289 -8.267 1.00 95.50 129 THR A O 1
ATOM 1001 N N . TYR A 1 130 ? 4.894 3.130 -6.358 1.00 95.19 130 TYR A N 1
ATOM 1002 C CA . TYR A 1 130 ? 5.346 1.894 -6.997 1.00 95.19 130 TYR A CA 1
ATOM 1003 C C . TYR A 1 130 ? 4.305 1.282 -7.944 1.00 95.19 130 TYR A C 1
ATOM 1005 O O . TYR A 1 130 ? 4.711 0.674 -8.927 1.00 95.19 130 TYR A O 1
ATOM 1013 N N . HIS A 1 131 ? 2.998 1.529 -7.780 1.00 91.50 131 HIS A N 1
ATOM 1014 C CA . HIS A 1 131 ? 2.007 1.124 -8.797 1.00 91.50 131 HIS A CA 1
ATOM 1015 C C . HIS A 1 131 ? 2.257 1.800 -10.146 1.00 91.50 131 HIS A C 1
ATOM 1017 O O . HIS A 1 131 ? 1.920 1.237 -11.184 1.00 91.50 131 HIS A O 1
ATOM 1023 N N . MET A 1 132 ? 2.858 2.996 -10.173 1.00 94.19 132 MET A N 1
ATOM 1024 C CA . MET A 1 132 ? 3.155 3.673 -11.439 1.00 94.19 132 MET A CA 1
ATOM 1025 C C . MET A 1 132 ? 4.311 3.016 -12.208 1.00 94.19 132 MET A C 1
ATOM 1027 O O . MET A 1 132 ? 4.526 3.367 -13.367 1.00 94.19 132 MET A O 1
ATOM 1031 N N . LEU A 1 133 ? 4.973 1.991 -11.643 1.00 94.25 133 LEU A N 1
ATOM 1032 C CA . LEU A 1 133 ? 5.782 1.051 -12.429 1.00 94.25 133 LEU A CA 1
ATOM 1033 C C . LEU A 1 133 ? 4.975 0.450 -13.584 1.00 94.25 133 LEU A C 1
ATOM 1035 O O . LEU A 1 133 ? 5.549 0.139 -14.620 1.00 94.25 133 LEU A O 1
ATOM 1039 N N . TYR A 1 134 ? 3.651 0.327 -13.445 1.00 92.81 134 TYR A N 1
ATOM 1040 C CA . TYR A 1 134 ? 2.799 -0.186 -14.514 1.00 92.81 134 TYR A CA 1
ATOM 1041 C C . TYR A 1 134 ? 2.833 0.749 -15.723 1.00 92.81 134 TYR A C 1
ATOM 1043 O O . TYR A 1 134 ? 3.112 0.316 -16.836 1.00 92.81 134 TYR A O 1
ATOM 1051 N N . LEU A 1 135 ? 2.648 2.053 -15.493 1.00 92.12 135 LEU A N 1
ATOM 1052 C CA . LEU A 1 135 ? 2.717 3.060 -16.551 1.00 92.12 135 LEU A CA 1
ATOM 1053 C C . LEU A 1 135 ? 4.129 3.177 -17.140 1.00 92.12 135 LEU A C 1
ATOM 1055 O O . LEU A 1 135 ? 4.258 3.351 -18.349 1.00 92.12 135 LEU A O 1
ATOM 1059 N N . LEU A 1 136 ? 5.170 3.038 -16.310 1.00 93.19 136 LEU A N 1
ATOM 1060 C CA . LEU A 1 136 ? 6.557 2.973 -16.780 1.00 93.19 136 LEU A CA 1
ATOM 1061 C C . LEU A 1 136 ? 6.768 1.792 -17.730 1.00 93.19 136 LEU A C 1
ATOM 1063 O O . LEU A 1 136 ? 7.221 1.985 -18.852 1.00 93.19 136 LEU A O 1
ATOM 1067 N N . CYS A 1 137 ? 6.393 0.579 -17.327 1.00 92.25 137 CYS A N 1
ATOM 1068 C CA . CYS A 1 137 ? 6.585 -0.608 -18.156 1.00 92.25 137 CYS A CA 1
ATOM 1069 C C . CYS A 1 137 ? 5.690 -0.625 -19.404 1.00 92.25 137 CYS A C 1
ATOM 1071 O O . CYS A 1 137 ? 6.095 -1.198 -20.411 1.00 92.25 137 CYS A O 1
ATOM 1073 N N . PHE A 1 138 ? 4.518 0.020 -19.383 1.00 91.06 138 PHE A N 1
ATOM 1074 C CA . PHE A 1 138 ? 3.726 0.250 -20.599 1.00 91.06 138 PHE A CA 1
ATOM 1075 C C . PHE A 1 138 ? 4.432 1.209 -21.566 1.00 91.06 138 PHE A C 1
ATOM 1077 O O . PHE A 1 138 ? 4.400 0.990 -22.771 1.00 91.06 138 PHE A O 1
ATOM 1084 N N . GLY A 1 139 ? 5.104 2.246 -21.056 1.00 90.00 139 GLY A N 1
ATOM 1085 C CA . GLY A 1 139 ? 5.929 3.138 -21.876 1.00 90.00 139 GLY A CA 1
ATOM 1086 C C . GLY A 1 139 ? 7.170 2.451 -22.456 1.00 90.00 139 GLY A C 1
ATOM 1087 O O . GLY A 1 139 ? 7.576 2.753 -23.572 1.00 90.00 139 GLY A O 1
ATOM 1088 N N . LEU A 1 140 ? 7.739 1.486 -21.726 1.00 88.69 140 LEU A N 1
ATOM 1089 C CA . LEU A 1 140 ? 8.904 0.707 -22.161 1.00 88.69 140 LEU A CA 1
ATOM 1090 C C . LEU A 1 140 ? 8.562 -0.415 -23.152 1.00 88.69 140 LEU A C 1
ATOM 1092 O O . LEU A 1 140 ? 9.450 -0.902 -23.845 1.00 88.69 140 LEU A O 1
ATOM 1096 N N . GLU A 1 141 ? 7.302 -0.836 -23.238 1.00 87.12 141 GLU A N 1
ATOM 1097 C CA . GLU A 1 141 ? 6.867 -1.981 -24.047 1.00 87.12 141 GLU A CA 1
ATOM 1098 C C . GLU A 1 141 ? 7.377 -1.968 -25.504 1.00 87.12 141 GLU A C 1
ATOM 1100 O O . GLU A 1 141 ? 7.926 -2.994 -25.919 1.00 87.12 141 GLU A O 1
ATOM 1105 N N . PRO A 1 142 ? 7.344 -0.844 -26.255 1.00 86.00 142 PRO A N 1
ATOM 1106 C CA . PRO A 1 142 ? 7.857 -0.797 -27.629 1.00 86.00 142 PRO A CA 1
ATOM 1107 C C . PRO A 1 142 ? 9.362 -1.076 -27.760 1.00 86.00 142 PRO A C 1
ATOM 1109 O O . PRO A 1 142 ? 9.834 -1.388 -28.849 1.00 86.00 142 PRO A O 1
ATOM 1112 N N . HIS A 1 143 ? 10.129 -0.951 -26.674 1.00 84.25 143 HIS A N 1
ATOM 1113 C CA . HIS A 1 143 ? 11.583 -1.128 -26.671 1.00 84.25 143 HIS A CA 1
ATOM 1114 C C . HIS A 1 143 ? 12.022 -2.548 -26.294 1.00 84.25 143 HIS A C 1
ATOM 1116 O O . HIS A 1 143 ? 13.168 -2.918 -26.550 1.00 84.25 143 HIS A O 1
ATOM 1122 N N . TYR A 1 144 ? 11.132 -3.331 -25.677 1.00 82.56 144 TYR A N 1
ATOM 1123 C CA . TYR A 1 144 ? 11.449 -4.662 -25.147 1.00 82.56 144 TYR A CA 1
ATOM 1124 C C . TYR A 1 144 ? 10.538 -5.773 -25.681 1.00 82.56 144 TYR A C 1
ATOM 1126 O O . TYR A 1 144 ? 10.799 -6.944 -25.398 1.00 82.56 144 TYR A O 1
ATOM 1134 N N . GLY A 1 145 ? 9.486 -5.441 -26.432 1.00 77.81 145 GLY A N 1
ATOM 1135 C CA . GLY A 1 145 ? 8.632 -6.418 -27.108 1.00 77.81 145 GLY A CA 1
ATOM 1136 C C . GLY A 1 145 ? 9.339 -7.147 -28.251 1.00 77.81 145 GLY A C 1
ATOM 1137 O O . GLY A 1 145 ? 10.469 -6.824 -28.621 1.00 77.81 145 GLY A O 1
ATOM 1138 N N . ASP A 1 146 ? 8.685 -8.171 -28.794 1.00 75.31 146 ASP A N 1
ATOM 1139 C CA . ASP A 1 146 ? 9.060 -8.717 -30.104 1.00 75.31 146 ASP A CA 1
ATOM 1140 C C . ASP A 1 146 ? 8.705 -7.740 -31.248 1.00 75.31 146 ASP A C 1
ATOM 1142 O O . ASP A 1 146 ? 8.312 -6.601 -31.002 1.00 75.31 146 ASP A O 1
ATOM 1146 N N . GLU A 1 147 ? 8.836 -8.158 -32.512 1.00 68.06 147 GLU A N 1
ATOM 1147 C CA . GLU A 1 147 ? 8.502 -7.313 -33.675 1.00 68.06 147 GLU A CA 1
ATOM 1148 C C . GLU A 1 147 ? 7.037 -6.830 -33.686 1.00 68.06 147 GLU A C 1
ATOM 1150 O O . GLU A 1 147 ? 6.721 -5.834 -34.334 1.00 68.06 147 GLU A O 1
ATOM 1155 N N . SER A 1 148 ? 6.148 -7.502 -32.945 1.00 64.00 148 SER A N 1
ATOM 1156 C CA . SER A 1 148 ? 4.750 -7.105 -32.743 1.00 64.00 148 SER A CA 1
ATOM 1157 C C . SER A 1 148 ? 4.524 -6.274 -31.469 1.00 64.00 148 SER A C 1
ATOM 1159 O O . SER A 1 148 ? 3.404 -5.840 -31.204 1.00 64.00 148 SER A O 1
ATOM 1161 N N . GLY A 1 149 ? 5.576 -6.038 -30.678 1.00 63.16 149 GLY A N 1
ATOM 1162 C CA . GLY A 1 149 ? 5.529 -5.386 -29.369 1.00 63.16 149 GLY A CA 1
ATOM 1163 C C . GLY A 1 149 ? 5.081 -6.308 -28.229 1.00 63.16 149 GLY A C 1
ATOM 1164 O O . GLY A 1 149 ? 5.074 -5.894 -27.069 1.00 63.16 149 GLY A O 1
ATOM 1165 N N . GLN A 1 150 ? 4.739 -7.567 -28.518 1.00 74.69 150 GLN A N 1
ATOM 1166 C CA . GLN A 1 150 ? 4.159 -8.475 -27.537 1.00 74.69 150 GLN A CA 1
ATOM 1167 C C . GLN A 1 150 ? 5.186 -8.863 -26.462 1.00 74.69 150 GLN A C 1
ATOM 1169 O O . GLN A 1 150 ? 6.372 -9.072 -26.722 1.00 74.69 150 GLN A O 1
ATOM 1174 N N . GLY A 1 151 ? 4.726 -8.929 -25.208 1.00 78.19 151 GLY A N 1
ATOM 1175 C CA . GLY A 1 151 ? 5.547 -9.329 -24.060 1.00 78.19 151 GLY A CA 1
ATOM 1176 C C . GLY A 1 151 ? 6.562 -8.282 -23.585 1.00 78.19 151 GLY A C 1
ATOM 1177 O O . GLY A 1 151 ? 7.296 -8.550 -22.631 1.00 78.19 151 GLY A O 1
ATOM 1178 N N . GLY A 1 152 ? 6.599 -7.088 -24.189 1.00 84.00 152 GLY A N 1
ATOM 1179 C CA . GLY A 1 152 ? 7.569 -6.046 -23.841 1.00 84.00 152 GLY A CA 1
ATOM 1180 C C . GLY A 1 152 ? 7.437 -5.541 -22.406 1.00 84.00 152 GLY A C 1
ATOM 1181 O O . GLY A 1 152 ? 8.443 -5.397 -21.712 1.00 84.00 152 GLY A O 1
ATOM 1182 N N . CYS A 1 153 ? 6.205 -5.356 -21.924 1.00 87.75 153 CYS A N 1
ATOM 1183 C CA . CYS A 1 153 ? 5.931 -4.930 -20.549 1.00 87.75 153 CYS A CA 1
ATOM 1184 C C . CYS A 1 153 ? 6.476 -5.933 -19.513 1.00 87.75 153 CYS A C 1
ATOM 1186 O O . CYS A 1 153 ? 7.248 -5.560 -18.625 1.00 87.75 153 CYS A O 1
ATOM 1188 N N . ALA A 1 154 ? 6.141 -7.220 -19.673 1.00 87.50 154 ALA A N 1
ATOM 1189 C CA . ALA A 1 154 ? 6.612 -8.286 -18.791 1.00 87.50 154 ALA A CA 1
ATOM 1190 C C . ALA A 1 154 ? 8.144 -8.425 -18.839 1.00 87.50 154 ALA A C 1
ATOM 1192 O O . ALA A 1 154 ? 8.787 -8.591 -17.801 1.00 87.50 154 ALA A O 1
ATOM 1193 N N . ARG A 1 155 ? 8.753 -8.282 -20.027 1.00 85.50 155 ARG A N 1
ATOM 1194 C CA . ARG A 1 155 ? 10.214 -8.313 -20.185 1.00 85.50 155 ARG A CA 1
ATOM 1195 C C . ARG A 1 155 ? 10.896 -7.141 -19.475 1.00 85.50 155 ARG A C 1
ATOM 1197 O O . ARG A 1 155 ? 11.852 -7.368 -18.735 1.00 85.50 155 ARG A O 1
ATOM 1204 N N . ALA A 1 156 ? 10.397 -5.915 -19.645 1.00 88.75 156 ALA A N 1
ATOM 1205 C CA . ALA A 1 156 ? 10.919 -4.735 -18.953 1.00 88.75 156 ALA A CA 1
ATOM 1206 C C . ALA A 1 156 ? 10.827 -4.897 -17.426 1.00 88.75 156 ALA A C 1
ATOM 1208 O O . ALA A 1 156 ? 11.804 -4.668 -16.712 1.00 88.75 156 ALA A O 1
ATOM 1209 N N . ALA A 1 157 ? 9.689 -5.382 -16.923 1.00 91.12 157 ALA A N 1
ATOM 1210 C CA . ALA A 1 157 ? 9.502 -5.646 -15.501 1.00 91.12 157 ALA A CA 1
ATOM 1211 C C . ALA A 1 157 ? 10.458 -6.724 -14.961 1.00 91.12 157 ALA A C 1
ATOM 1213 O O . ALA A 1 157 ? 10.997 -6.558 -13.867 1.00 91.12 157 ALA A O 1
ATOM 1214 N N . GLY A 1 158 ? 10.728 -7.782 -15.732 1.00 88.19 158 GLY A N 1
ATOM 1215 C CA . GLY A 1 158 ? 11.718 -8.806 -15.379 1.00 88.19 158 GLY A CA 1
ATOM 1216 C C . GLY A 1 158 ? 13.147 -8.268 -15.282 1.00 88.19 158 GLY A C 1
ATOM 1217 O O . GLY A 1 158 ? 13.882 -8.632 -14.362 1.00 88.19 158 GLY A O 1
ATOM 1218 N N . ILE A 1 159 ? 13.529 -7.340 -16.166 1.00 87.31 159 ILE A N 1
ATOM 1219 C CA . ILE A 1 159 ? 14.831 -6.658 -16.103 1.00 87.31 159 ILE A CA 1
ATOM 1220 C C . ILE A 1 159 ? 14.921 -5.791 -14.841 1.00 87.31 159 ILE A C 1
ATOM 1222 O O . ILE A 1 159 ? 15.871 -5.932 -14.068 1.00 87.31 159 ILE A O 1
ATOM 1226 N N . LEU A 1 160 ? 13.915 -4.943 -14.585 1.00 91.12 160 LEU A N 1
ATOM 1227 C CA . LEU A 1 160 ? 13.856 -4.107 -13.376 1.00 91.12 160 LEU A CA 1
ATOM 1228 C C . LEU A 1 160 ? 13.888 -4.958 -12.097 1.00 91.12 160 LEU A C 1
ATOM 1230 O O . LEU A 1 160 ? 14.559 -4.604 -11.128 1.00 91.12 160 LEU A O 1
ATOM 1234 N N . TYR A 1 161 ? 13.217 -6.110 -12.108 1.00 90.56 161 TYR A N 1
ATOM 1235 C CA . TYR A 1 161 ? 13.226 -7.068 -11.007 1.00 90.56 161 TYR A CA 1
ATOM 1236 C C . TYR A 1 161 ? 14.633 -7.610 -10.753 1.00 90.56 161 TYR A C 1
ATOM 1238 O O . TYR A 1 161 ? 15.133 -7.516 -9.631 1.00 90.56 161 TYR A O 1
ATOM 1246 N N . ALA A 1 162 ? 15.310 -8.115 -11.788 1.00 86.12 162 ALA A N 1
ATOM 1247 C CA . ALA A 1 162 ? 16.665 -8.647 -11.668 1.00 86.12 162 ALA A CA 1
ATOM 1248 C C . ALA A 1 162 ? 17.666 -7.586 -11.170 1.00 86.12 162 ALA A C 1
ATOM 1250 O O . ALA A 1 162 ? 18.489 -7.874 -10.295 1.00 86.12 162 ALA A O 1
ATOM 1251 N N . LEU A 1 163 ? 17.561 -6.352 -11.676 1.00 88.00 163 LEU A N 1
ATOM 1252 C CA . LEU A 1 163 ? 18.371 -5.211 -11.237 1.00 88.00 163 LEU A CA 1
ATOM 1253 C C . LEU A 1 163 ? 18.148 -4.900 -9.750 1.00 88.00 163 LEU A C 1
ATOM 1255 O O . LEU A 1 163 ? 19.115 -4.825 -8.988 1.00 88.00 163 LEU A O 1
ATOM 1259 N N . ASN A 1 164 ? 16.886 -4.814 -9.316 1.00 90.06 164 ASN A N 1
ATOM 1260 C CA . ASN A 1 164 ? 16.524 -4.561 -7.923 1.00 90.06 164 ASN A CA 1
ATOM 1261 C C . ASN A 1 164 ? 17.049 -5.656 -6.981 1.00 90.06 164 ASN A C 1
ATOM 1263 O O . ASN A 1 164 ? 17.677 -5.347 -5.967 1.00 90.06 164 ASN A O 1
ATOM 1267 N N . ARG A 1 165 ? 16.869 -6.940 -7.334 1.00 87.06 165 ARG A N 1
ATOM 1268 C CA . ARG A 1 165 ? 17.374 -8.068 -6.527 1.00 87.06 165 ARG A CA 1
ATOM 1269 C C . ARG A 1 165 ? 18.886 -8.032 -6.386 1.00 87.06 165 ARG A C 1
ATOM 1271 O O . ARG A 1 165 ? 19.395 -8.186 -5.277 1.00 87.06 165 ARG A O 1
ATOM 1278 N N . ARG A 1 166 ? 19.597 -7.786 -7.492 1.00 85.44 166 ARG A N 1
ATOM 1279 C CA . ARG A 1 166 ? 21.058 -7.668 -7.497 1.00 85.44 166 ARG A CA 1
ATOM 1280 C C . ARG A 1 166 ? 21.523 -6.516 -6.609 1.00 85.44 166 ARG A C 1
ATOM 1282 O O . ARG A 1 166 ? 22.454 -6.702 -5.834 1.00 85.44 166 ARG A O 1
ATOM 1289 N N . ARG A 1 167 ? 20.872 -5.353 -6.697 1.00 86.88 167 ARG A N 1
ATOM 1290 C CA . ARG A 1 167 ? 21.213 -4.168 -5.896 1.00 86.88 167 ARG A CA 1
ATOM 1291 C C . ARG A 1 167 ? 20.966 -4.381 -4.402 1.00 86.88 167 ARG A C 1
ATOM 1293 O O . ARG A 1 167 ? 21.747 -3.894 -3.592 1.00 86.88 167 ARG A O 1
ATOM 1300 N N . LEU A 1 168 ? 19.898 -5.092 -4.038 1.00 87.31 168 LEU A N 1
ATOM 1301 C CA . LEU A 1 168 ? 19.537 -5.346 -2.640 1.00 87.31 168 LEU A CA 1
ATOM 1302 C C . LEU A 1 168 ? 20.222 -6.581 -2.034 1.00 87.31 168 LEU A C 1
ATOM 1304 O O . LEU A 1 168 ? 20.164 -6.760 -0.821 1.00 87.31 168 LEU A O 1
ATOM 1308 N N . GLY A 1 169 ? 20.842 -7.443 -2.845 1.00 87.12 169 GLY A N 1
ATOM 1309 C CA . GLY A 1 169 ? 21.459 -8.687 -2.374 1.00 87.12 169 GLY A CA 1
ATOM 1310 C C . GLY A 1 169 ? 20.452 -9.692 -1.799 1.00 87.12 169 GLY A C 1
ATOM 1311 O O . GLY A 1 169 ? 20.813 -10.502 -0.948 1.00 87.12 169 GLY A O 1
ATOM 1312 N N . LEU A 1 170 ? 19.183 -9.631 -2.222 1.00 81.31 170 LEU A N 1
ATOM 1313 C CA . LEU A 1 170 ? 18.101 -10.448 -1.668 1.00 81.31 170 LEU A CA 1
ATOM 1314 C C . LEU A 1 170 ? 17.683 -11.578 -2.633 1.00 81.31 170 LEU A C 1
ATOM 1316 O O . LEU A 1 170 ? 17.502 -11.320 -3.829 1.00 81.31 170 LEU A O 1
ATOM 1320 N N . PRO A 1 171 ? 17.428 -12.809 -2.142 1.00 78.62 171 PRO A N 1
ATOM 1321 C CA . PRO A 1 171 ? 16.912 -13.902 -2.970 1.00 78.62 171 PRO A CA 1
ATOM 1322 C C . PRO A 1 171 ? 15.465 -13.596 -3.375 1.00 78.62 171 PRO A C 1
ATOM 1324 O O . PRO A 1 171 ? 14.606 -13.446 -2.511 1.00 78.62 171 PRO A O 1
ATOM 1327 N N . GLY A 1 172 ? 15.206 -13.354 -4.662 1.00 79.44 172 GLY A N 1
ATOM 1328 C CA . GLY A 1 172 ? 13.865 -13.052 -5.185 1.00 79.44 172 GLY A CA 1
ATOM 1329 C C . GLY A 1 172 ? 12.884 -14.225 -5.066 1.00 79.44 172 GLY A C 1
ATOM 1330 O O . GLY A 1 172 ? 13.323 -15.370 -4.996 1.00 79.44 172 GLY A O 1
ATOM 1331 N N . LEU A 1 173 ? 11.571 -13.956 -5.054 1.00 82.38 173 LEU A N 1
ATOM 1332 C CA . LEU A 1 173 ? 10.538 -15.003 -5.142 1.00 82.38 173 LEU A CA 1
ATOM 1333 C C . LEU A 1 173 ? 10.557 -15.787 -6.451 1.00 82.38 173 LEU A C 1
ATOM 1335 O O . LEU A 1 173 ? 10.250 -16.977 -6.458 1.00 82.38 173 LEU A O 1
ATOM 1339 N N . ILE A 1 174 ? 10.913 -15.128 -7.548 1.00 79.81 174 ILE A N 1
ATOM 1340 C CA . ILE A 1 174 ? 11.174 -15.800 -8.812 1.00 79.81 174 ILE A CA 1
ATOM 1341 C C . ILE A 1 174 ? 12.662 -15.720 -9.090 1.00 79.81 174 ILE A C 1
ATOM 1343 O O . ILE A 1 174 ? 13.308 -14.692 -8.878 1.00 79.81 174 ILE A O 1
ATOM 1347 N N . THR A 1 175 ? 13.206 -16.818 -9.600 1.00 67.81 175 THR A N 1
ATOM 1348 C CA . THR A 1 175 ? 14.446 -16.705 -10.357 1.00 67.81 175 THR A CA 1
ATOM 1349 C C . THR A 1 175 ? 14.033 -16.015 -11.650 1.00 67.81 175 THR A C 1
ATOM 1351 O O . THR A 1 175 ? 13.187 -16.577 -12.352 1.00 67.81 175 THR A O 1
ATOM 1354 N N . PRO A 1 176 ? 14.534 -14.801 -11.955 1.00 58.25 176 PRO A N 1
ATOM 13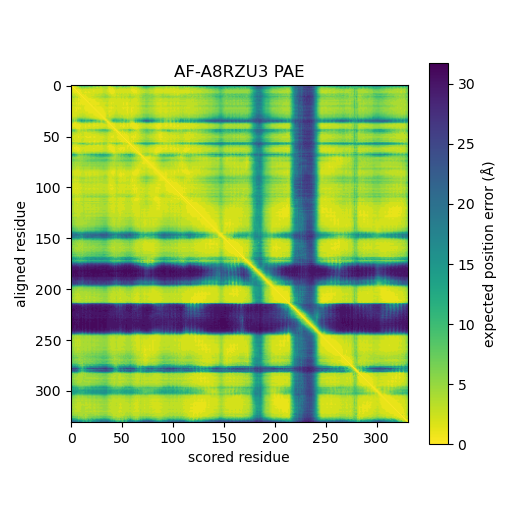55 C CA . PRO A 1 176 ? 14.326 -14.247 -13.283 1.00 58.25 176 PRO A CA 1
ATOM 1356 C C . PRO A 1 176 ? 14.761 -15.333 -14.258 1.00 58.25 176 PRO A C 1
ATOM 1358 O O . PRO A 1 176 ? 15.799 -15.960 -14.014 1.00 58.25 176 PRO A O 1
ATOM 1361 N N . ALA A 1 177 ? 13.989 -15.595 -15.316 1.00 44.16 177 ALA A N 1
ATOM 1362 C CA . ALA A 1 177 ? 14.525 -16.410 -16.397 1.00 44.16 177 ALA A CA 1
ATOM 1363 C C . ALA A 1 177 ? 15.929 -15.864 -16.689 1.00 44.16 177 ALA A C 1
ATOM 1365 O O . ALA A 1 177 ? 16.099 -14.638 -16.762 1.00 44.16 177 ALA A O 1
ATOM 1366 N N . ALA A 1 178 ? 16.941 -16.738 -16.766 1.00 39.41 178 ALA A N 1
ATOM 1367 C CA . ALA A 1 178 ? 18.195 -16.300 -17.351 1.00 39.41 178 ALA A CA 1
ATOM 1368 C C . ALA A 1 178 ? 17.799 -15.604 -18.656 1.00 39.41 178 ALA A C 1
ATOM 1370 O O . ALA A 1 178 ? 16.925 -16.106 -19.371 1.00 39.41 178 ALA A O 1
ATOM 1371 N N . ALA A 1 179 ? 18.302 -14.383 -18.886 1.00 39.19 179 ALA A N 1
ATOM 1372 C CA . ALA A 1 179 ? 18.053 -13.711 -20.157 1.00 39.19 179 ALA A CA 1
ATOM 1373 C C . ALA A 1 179 ? 18.300 -14.771 -21.234 1.00 39.19 179 ALA A C 1
ATOM 1375 O O . ALA A 1 179 ? 19.374 -15.375 -21.164 1.00 39.19 179 ALA A O 1
ATOM 1376 N N . PRO A 1 180 ? 17.290 -15.089 -22.071 1.00 33.97 180 PRO A N 1
ATOM 1377 C CA . PRO A 1 180 ? 17.107 -16.401 -22.675 1.00 33.97 180 PRO A CA 1
ATOM 1378 C C . PRO A 1 180 ? 18.449 -16.996 -23.056 1.00 33.97 180 PRO A C 1
ATOM 1380 O O . PRO A 1 180 ? 19.164 -16.469 -23.908 1.00 33.97 180 PRO A O 1
ATOM 1383 N N . ASP A 1 181 ? 18.820 -18.018 -22.299 1.00 31.19 181 ASP A N 1
ATOM 1384 C CA . ASP A 1 181 ? 20.154 -18.570 -22.206 1.00 31.19 181 ASP A CA 1
ATOM 1385 C C . ASP A 1 181 ? 20.665 -18.896 -23.606 1.00 31.19 181 ASP A C 1
ATOM 1387 O O . ASP A 1 181 ? 20.210 -19.839 -24.251 1.00 31.19 181 ASP A O 1
ATOM 1391 N N . GLY A 1 182 ? 21.605 -18.080 -24.085 1.00 32.06 182 GLY A N 1
ATOM 1392 C CA . GLY A 1 182 ? 22.541 -18.424 -25.153 1.00 32.06 182 GLY A CA 1
ATOM 1393 C C . GLY A 1 182 ? 21.956 -18.857 -26.500 1.00 32.06 182 GLY A C 1
ATOM 1394 O O . GLY A 1 182 ? 22.727 -19.288 -27.357 1.00 32.06 182 GLY A O 1
ATOM 1395 N N . ARG A 1 183 ? 20.645 -18.755 -26.746 1.00 29.34 183 ARG A N 1
ATOM 1396 C CA . ARG A 1 183 ? 20.090 -19.031 -28.073 1.00 29.34 183 ARG A CA 1
ATOM 1397 C C . ARG A 1 183 ? 20.237 -17.788 -28.930 1.00 29.34 183 ARG A C 1
ATOM 1399 O O . ARG A 1 183 ? 19.484 -16.830 -28.799 1.00 29.34 183 ARG A O 1
ATOM 1406 N N . GLN A 1 184 ? 21.240 -17.853 -29.805 1.00 31.88 184 GLN A N 1
ATOM 1407 C CA . GLN A 1 184 ? 21.336 -17.094 -31.048 1.00 31.88 184 GLN A CA 1
ATOM 1408 C C . GLN A 1 184 ? 19.937 -16.835 -31.634 1.00 31.88 184 GLN A C 1
ATOM 1410 O O . GLN A 1 184 ? 19.318 -17.740 -32.188 1.00 31.88 184 GLN A O 1
ATOM 1415 N N . MET A 1 185 ? 19.465 -15.596 -31.526 1.00 34.41 185 MET A N 1
ATOM 1416 C CA . MET A 1 185 ? 18.566 -15.004 -32.509 1.00 34.41 185 MET A CA 1
ATOM 1417 C C . MET A 1 185 ? 19.406 -14.020 -33.318 1.0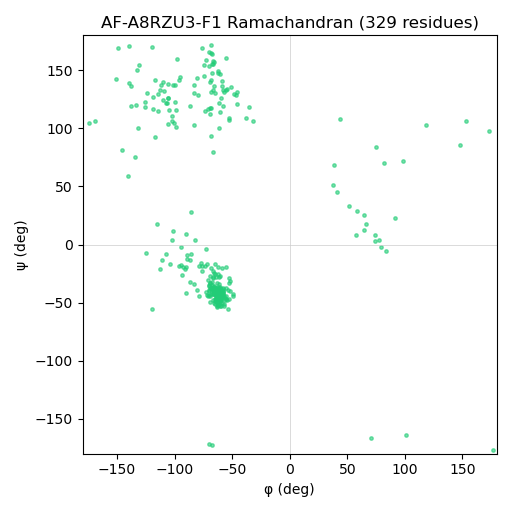0 34.41 185 MET A C 1
ATOM 1419 O O . MET A 1 185 ? 19.972 -13.085 -32.752 1.00 34.41 185 MET A O 1
ATOM 1423 N N . ASP A 1 186 ? 19.559 -14.290 -34.613 1.00 35.78 186 ASP A N 1
ATOM 1424 C CA . ASP A 1 186 ? 19.948 -13.326 -35.651 1.00 35.78 186 ASP A CA 1
ATOM 1425 C C . ASP A 1 186 ? 21.047 -12.315 -35.288 1.00 35.78 186 ASP A C 1
ATOM 1427 O O . ASP A 1 186 ? 20.966 -11.120 -35.571 1.00 35.78 186 ASP A O 1
ATOM 1431 N N . GLY A 1 187 ? 22.120 -12.802 -34.657 1.00 33.59 187 GLY A N 1
ATOM 1432 C CA . GLY A 1 187 ? 23.355 -12.040 -34.473 1.00 33.59 187 GLY A CA 1
ATOM 1433 C C . GLY A 1 187 ? 23.258 -10.785 -33.596 1.00 33.59 187 GLY A C 1
ATOM 1434 O O . GLY A 1 187 ? 24.217 -10.015 -33.579 1.00 33.59 187 GLY A O 1
ATOM 1435 N N . ARG A 1 188 ? 22.170 -10.560 -32.845 1.00 39.75 188 ARG A N 1
ATOM 1436 C CA . ARG A 1 188 ? 22.073 -9.446 -31.883 1.00 39.75 188 ARG A CA 1
ATOM 1437 C C . ARG A 1 188 ? 21.905 -9.955 -30.456 1.00 39.75 188 ARG A C 1
ATOM 1439 O O . ARG A 1 188 ? 20.811 -10.198 -29.964 1.00 39.75 188 ARG A O 1
ATOM 1446 N N . GLN A 1 189 ? 23.048 -10.103 -29.798 1.00 39.59 189 GLN A N 1
ATOM 1447 C CA . GLN A 1 189 ? 23.184 -10.202 -28.347 1.00 39.59 189 GLN A CA 1
ATOM 1448 C C . GLN A 1 189 ? 22.522 -8.963 -27.703 1.00 39.59 189 GLN A C 1
ATOM 1450 O O . GLN A 1 189 ? 22.784 -7.857 -28.175 1.00 39.59 189 GLN A O 1
ATOM 1455 N N . MET A 1 190 ? 21.690 -9.110 -26.657 1.00 46.69 190 MET A N 1
ATOM 1456 C CA . MET A 1 190 ? 21.359 -7.948 -25.810 1.00 46.69 190 MET A CA 1
ATOM 1457 C C . MET A 1 190 ? 22.681 -7.467 -25.217 1.00 46.69 190 MET A C 1
ATOM 1459 O O . MET A 1 190 ? 23.363 -8.219 -24.513 1.00 46.69 190 MET A O 1
ATOM 1463 N N . ASP A 1 191 ? 23.099 -6.266 -25.599 1.00 48.03 191 ASP A N 1
ATOM 1464 C CA . ASP A 1 191 ? 24.366 -5.713 -25.154 1.00 48.03 191 ASP A CA 1
ATOM 1465 C C . ASP A 1 191 ? 24.312 -5.445 -23.637 1.00 48.03 191 ASP A C 1
ATOM 1467 O O . ASP A 1 191 ? 23.250 -5.256 -23.039 1.00 48.03 191 ASP A O 1
ATOM 1471 N N . GLY A 1 192 ? 25.469 -5.419 -22.969 1.00 50.31 192 GLY A N 1
ATOM 1472 C CA . GLY A 1 192 ? 25.538 -4.967 -21.571 1.00 50.31 192 GLY A CA 1
ATOM 1473 C C . GLY A 1 192 ? 24.958 -3.554 -21.379 1.00 50.31 192 GLY A C 1
ATOM 1474 O O . GLY A 1 192 ? 24.534 -3.202 -20.283 1.00 50.31 192 GLY A O 1
ATOM 1475 N N . GLN A 1 193 ? 24.848 -2.791 -22.471 1.00 52.66 193 GLN A N 1
ATOM 1476 C CA . GLN A 1 193 ? 24.253 -1.465 -22.527 1.00 52.66 193 GLN A CA 1
ATOM 1477 C C . GLN A 1 193 ? 22.750 -1.482 -22.204 1.00 52.66 193 GLN A C 1
ATOM 1479 O O . GLN A 1 193 ? 22.292 -0.574 -21.527 1.00 52.66 193 GLN A O 1
ATOM 1484 N N . GLN A 1 194 ? 21.965 -2.481 -22.620 1.00 53.59 194 GLN A N 1
ATOM 1485 C CA . GLN A 1 194 ? 20.523 -2.551 -22.339 1.00 53.59 194 GLN A CA 1
ATOM 1486 C C . GLN A 1 194 ? 20.221 -2.828 -20.860 1.00 53.59 194 GLN A C 1
ATOM 1488 O O . GLN A 1 194 ? 19.286 -2.246 -20.310 1.00 53.59 194 GLN A O 1
ATOM 1493 N N . MET A 1 195 ? 21.038 -3.646 -20.186 1.00 54.78 195 MET A N 1
ATOM 1494 C CA . MET A 1 195 ? 20.949 -3.831 -18.728 1.00 54.78 195 MET A CA 1
ATOM 1495 C C . MET A 1 195 ? 21.344 -2.555 -17.969 1.00 54.78 195 MET A C 1
ATOM 1497 O O . MET A 1 195 ? 20.702 -2.208 -16.976 1.00 54.78 195 MET A O 1
ATOM 1501 N N . ASP A 1 196 ? 22.342 -1.820 -18.465 1.00 61.69 196 ASP A N 1
ATOM 1502 C CA . ASP A 1 196 ? 22.749 -0.530 -17.896 1.00 61.69 196 ASP A CA 1
ATOM 1503 C C . ASP A 1 196 ? 21.713 0.584 -18.163 1.00 61.69 196 ASP A C 1
ATOM 1505 O O . ASP A 1 196 ? 21.518 1.470 -17.327 1.00 61.69 196 ASP A O 1
ATOM 1509 N N . ARG A 1 197 ? 20.974 0.513 -19.282 1.00 71.00 197 ARG A N 1
ATOM 1510 C CA . ARG A 1 197 ? 19.966 1.509 -19.695 1.00 71.00 197 ARG A CA 1
ATOM 1511 C C . ARG A 1 197 ? 18.724 1.566 -18.812 1.00 71.00 197 ARG A C 1
ATOM 1513 O O . ARG A 1 197 ? 18.055 2.585 -18.849 1.00 71.00 197 ARG A O 1
ATOM 1520 N N . LEU A 1 198 ? 18.392 0.537 -18.029 1.00 84.75 198 LEU A N 1
ATOM 1521 C CA . LEU A 1 198 ? 17.274 0.596 -17.065 1.00 84.75 198 LEU A CA 1
ATOM 1522 C C . LEU A 1 198 ? 17.730 0.662 -15.606 1.00 84.75 198 LEU A C 1
ATOM 1524 O O . LEU A 1 198 ? 16.908 0.900 -14.720 1.00 84.75 198 LEU A O 1
ATOM 1528 N N . ALA A 1 199 ? 19.027 0.493 -15.341 1.00 87.31 199 ALA A N 1
ATOM 1529 C CA . ALA A 1 199 ? 19.572 0.545 -13.988 1.00 87.31 199 ALA A CA 1
ATOM 1530 C C . ALA A 1 199 ? 19.324 1.903 -13.320 1.00 87.31 199 ALA A C 1
ATOM 1532 O O . ALA A 1 199 ? 19.029 1.960 -12.125 1.00 87.31 199 ALA A O 1
ATOM 1533 N N . TRP A 1 200 ? 19.388 2.996 -14.089 1.00 90.25 200 TRP A N 1
ATOM 1534 C CA . TRP A 1 200 ? 19.088 4.326 -13.565 1.00 90.25 200 TRP A CA 1
ATOM 1535 C C . TRP A 1 200 ? 17.621 4.469 -13.151 1.00 90.25 200 TRP A C 1
ATOM 1537 O O . TRP A 1 200 ? 17.341 5.036 -12.094 1.00 90.25 200 TRP A O 1
ATOM 1547 N N . LEU A 1 201 ? 16.705 3.915 -13.953 1.00 93.00 201 LEU A N 1
ATOM 1548 C CA . LEU A 1 201 ? 15.269 3.978 -13.716 1.00 93.00 201 LEU A CA 1
ATOM 1549 C C . LEU A 1 201 ? 14.888 3.137 -12.502 1.00 93.00 201 LEU A C 1
ATOM 1551 O O . LEU A 1 201 ? 14.222 3.649 -11.609 1.00 93.00 201 LEU A O 1
ATOM 1555 N N . GLU A 1 202 ? 15.345 1.881 -12.439 1.00 94.00 202 GLU A N 1
ATOM 1556 C CA . GLU A 1 202 ? 15.117 0.997 -11.289 1.00 94.00 202 GLU A CA 1
ATOM 1557 C C . GLU A 1 202 ? 15.576 1.667 -9.997 1.00 94.00 202 GLU A C 1
ATOM 1559 O O . GLU A 1 202 ? 14.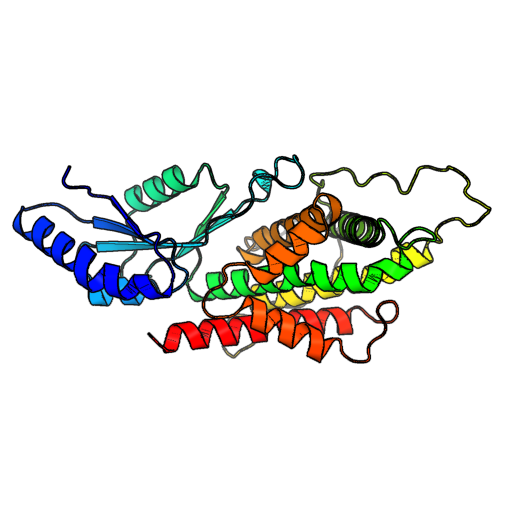788 1.826 -9.061 1.00 94.00 202 GLU A O 1
ATOM 1564 N N . LYS A 1 203 ? 16.845 2.089 -9.971 1.00 94.12 203 LYS A N 1
ATOM 1565 C CA . LYS A 1 203 ? 17.469 2.651 -8.781 1.00 94.12 203 LYS A CA 1
ATOM 1566 C C . LYS A 1 203 ? 16.780 3.942 -8.364 1.00 94.12 203 LYS A C 1
ATOM 1568 O O . LYS A 1 203 ? 16.371 4.058 -7.213 1.00 94.12 203 LYS A O 1
ATOM 1573 N N . GLY A 1 204 ? 16.635 4.893 -9.288 1.00 95.00 204 GLY A N 1
ATOM 1574 C CA . GLY A 1 204 ? 16.031 6.187 -8.991 1.00 95.00 204 GLY A CA 1
ATOM 1575 C C . GLY A 1 204 ? 14.577 6.043 -8.550 1.00 95.00 204 GLY A C 1
ATOM 1576 O O . GLY A 1 204 ? 14.194 6.612 -7.531 1.00 95.00 204 GLY A O 1
ATOM 1577 N N . TRP A 1 205 ? 13.783 5.214 -9.238 1.00 96.81 205 TRP A N 1
ATOM 1578 C CA . TRP A 1 205 ? 12.380 4.993 -8.882 1.00 96.81 205 TRP A CA 1
ATOM 1579 C C . TRP A 1 205 ? 12.224 4.364 -7.495 1.00 96.81 205 TRP A C 1
ATOM 1581 O O . TRP A 1 205 ? 11.387 4.793 -6.698 1.00 96.81 205 TRP A O 1
ATOM 1591 N N . TYR A 1 206 ? 13.047 3.357 -7.188 1.00 97.25 206 TYR A N 1
ATOM 1592 C CA . TYR A 1 206 ? 13.066 2.725 -5.874 1.00 97.25 206 TYR A CA 1
ATOM 1593 C C . TYR A 1 206 ? 13.481 3.711 -4.777 1.00 97.25 206 TYR A C 1
ATOM 1595 O O . TYR A 1 206 ? 12.770 3.857 -3.779 1.00 97.25 206 TYR A O 1
ATOM 1603 N N . GLU A 1 207 ? 14.629 4.373 -4.956 1.00 95.88 207 GLU A N 1
ATOM 1604 C CA . GLU A 1 207 ? 15.260 5.211 -3.937 1.00 95.88 207 GLU A CA 1
ATOM 1605 C C . GLU A 1 207 ? 14.467 6.486 -3.653 1.00 95.88 207 GLU A C 1
ATOM 1607 O O . GLU A 1 207 ? 14.366 6.858 -2.486 1.00 95.88 207 GLU A O 1
ATOM 1612 N N . GLY A 1 208 ? 13.858 7.125 -4.657 1.00 96.56 208 GLY A N 1
ATOM 1613 C CA . GLY A 1 208 ? 13.090 8.355 -4.444 1.00 96.56 208 GLY A CA 1
ATOM 1614 C C . GLY A 1 208 ? 11.829 8.122 -3.614 1.00 96.56 208 GLY A C 1
ATOM 1615 O O . GLY A 1 208 ? 11.606 8.800 -2.608 1.00 96.56 208 GLY A O 1
ATOM 1616 N N . ALA A 1 209 ? 11.040 7.098 -3.944 1.00 96.88 209 ALA A N 1
ATOM 1617 C CA . ALA A 1 209 ? 9.863 6.753 -3.146 1.00 96.88 209 ALA A CA 1
ATOM 1618 C C . ALA A 1 209 ? 10.234 6.230 -1.741 1.00 96.88 209 ALA A C 1
ATOM 1620 O O . ALA A 1 209 ? 9.553 6.553 -0.763 1.00 96.88 209 ALA A O 1
ATOM 1621 N N . LEU A 1 210 ? 11.329 5.466 -1.610 1.00 96.12 210 LEU A N 1
ATOM 1622 C CA . LEU A 1 210 ? 11.836 5.013 -0.310 1.00 96.12 210 LEU A CA 1
ATOM 1623 C C . LEU A 1 210 ? 12.331 6.186 0.546 1.00 96.12 210 LEU A C 1
ATOM 1625 O O . LEU A 1 210 ? 12.039 6.237 1.739 1.00 96.12 210 LEU A O 1
ATOM 1629 N N . ALA A 1 211 ? 13.056 7.141 -0.035 1.00 94.94 211 ALA A N 1
ATOM 1630 C CA . ALA A 1 211 ? 13.521 8.332 0.669 1.00 94.94 211 ALA A CA 1
ATOM 1631 C C . ALA A 1 211 ? 12.344 9.167 1.189 1.00 94.94 211 ALA A C 1
ATOM 1633 O O . ALA A 1 211 ? 12.362 9.607 2.341 1.00 94.94 211 ALA A O 1
ATOM 1634 N N . PHE A 1 212 ? 11.283 9.305 0.388 1.00 94.75 212 PHE A N 1
ATOM 1635 C CA . PHE A 1 212 ? 10.036 9.914 0.843 1.00 94.75 212 PHE A CA 1
ATOM 1636 C C . PHE A 1 212 ? 9.430 9.147 2.033 1.00 94.75 212 PHE A C 1
ATOM 1638 O O . PHE A 1 212 ? 9.081 9.750 3.049 1.00 94.75 212 PHE A O 1
ATOM 1645 N N . ALA A 1 213 ? 9.339 7.815 1.941 1.00 93.88 213 ALA A N 1
ATOM 1646 C CA . ALA A 1 213 ? 8.767 6.978 2.997 1.00 93.88 213 ALA A CA 1
ATOM 1647 C C . ALA A 1 213 ? 9.571 7.014 4.305 1.00 93.88 213 ALA A C 1
ATOM 1649 O O . ALA A 1 213 ? 8.976 7.036 5.383 1.00 93.88 213 ALA A O 1
ATOM 1650 N N . ARG A 1 214 ? 10.907 7.052 4.208 1.00 90.94 214 ARG A N 1
ATOM 1651 C CA . ARG A 1 214 ? 11.834 7.216 5.339 1.00 90.94 214 ARG A CA 1
ATOM 1652 C C . ARG A 1 214 ? 11.705 8.582 6.013 1.00 90.94 214 ARG A C 1
ATOM 1654 O O . ARG A 1 214 ? 12.026 8.699 7.188 1.00 90.94 214 ARG A O 1
ATOM 1661 N N . GLY A 1 215 ? 11.216 9.588 5.288 1.00 73.62 215 GLY A N 1
ATOM 1662 C CA . GLY A 1 215 ? 11.005 10.935 5.799 1.00 73.62 215 GLY A CA 1
ATOM 1663 C C . GLY A 1 215 ? 12.311 11.710 5.962 1.00 73.62 215 GLY A C 1
ATOM 1664 O O . GLY A 1 215 ? 12.839 11.821 7.064 1.00 73.62 215 GLY A O 1
ATOM 1665 N N . ALA A 1 216 ? 12.799 12.316 4.878 1.00 46.00 216 ALA A N 1
ATOM 1666 C CA . ALA A 1 216 ? 13.827 13.351 4.949 1.00 46.00 216 ALA A CA 1
ATOM 1667 C C . ALA A 1 216 ? 13.209 14.752 4.764 1.00 46.00 216 ALA A C 1
ATOM 1669 O O . ALA A 1 216 ? 12.810 15.122 3.666 1.00 46.00 216 ALA A O 1
ATOM 1670 N N . GLY A 1 217 ? 13.194 15.545 5.845 1.00 37.22 217 GLY A N 1
ATOM 1671 C CA . GLY A 1 217 ? 13.395 17.000 5.761 1.00 37.22 217 GLY A CA 1
ATOM 1672 C C . GLY A 1 217 ? 12.169 17.920 5.767 1.00 37.22 217 GLY A C 1
ATOM 1673 O O . GLY A 1 217 ? 11.902 18.597 4.784 1.00 37.22 217 GLY A O 1
ATOM 1674 N N . GLY A 1 218 ? 11.513 18.054 6.919 1.00 32.03 218 GLY A N 1
ATOM 1675 C CA . GLY A 1 218 ? 10.681 19.214 7.256 1.00 32.03 218 GLY A CA 1
ATOM 1676 C C . GLY A 1 218 ? 10.778 19.492 8.754 1.00 32.03 218 GLY A C 1
ATOM 1677 O O . GLY A 1 218 ? 9.954 19.003 9.511 1.00 32.03 218 GLY A O 1
ATOM 1678 N N . GLU A 1 219 ? 11.855 20.173 9.159 1.00 33.50 219 GLU A N 1
ATOM 1679 C CA . GLU A 1 219 ? 12.099 20.782 10.483 1.00 33.50 219 GLU A CA 1
ATOM 1680 C C . GLU A 1 219 ? 11.617 20.012 11.731 1.00 33.50 219 GLU A C 1
ATOM 1682 O O . GLU A 1 219 ? 10.721 20.463 12.431 1.00 33.50 219 GLU A O 1
ATOM 1687 N N . ALA A 1 220 ? 12.243 18.868 12.029 1.00 33.97 220 ALA A N 1
ATOM 1688 C CA . ALA A 1 220 ? 12.539 18.345 13.379 1.00 33.97 220 ALA A CA 1
ATOM 1689 C C . ALA A 1 220 ? 12.633 16.814 13.327 1.00 33.97 220 ALA A C 1
ATOM 1691 O O . ALA A 1 220 ? 11.628 16.117 13.241 1.00 33.97 220 ALA A O 1
ATOM 1692 N N . GLY A 1 221 ? 13.851 16.280 13.413 1.00 28.83 221 GLY A N 1
ATOM 1693 C CA . GLY A 1 221 ? 14.063 14.840 13.558 1.00 28.83 221 GLY A CA 1
ATOM 1694 C C . GLY A 1 221 ? 15.339 14.361 12.885 1.00 28.83 221 GLY A C 1
ATOM 1695 O O . GLY A 1 221 ? 15.308 13.943 11.741 1.00 28.83 221 GLY A O 1
ATOM 1696 N N . ASN A 1 222 ? 16.445 14.461 13.623 1.00 30.00 222 ASN A N 1
ATOM 1697 C CA . ASN A 1 222 ? 17.735 13.789 13.445 1.00 30.00 222 ASN A CA 1
ATOM 1698 C C . ASN A 1 222 ? 18.337 13.685 12.033 1.00 30.00 222 ASN A C 1
ATOM 1700 O O . ASN A 1 222 ? 17.981 12.845 11.214 1.00 30.00 222 ASN A O 1
ATOM 1704 N N . LYS A 1 223 ? 19.403 14.473 11.835 1.00 30.66 223 LYS A N 1
ATOM 1705 C CA . LYS A 1 223 ? 20.390 14.305 10.765 1.00 30.66 223 LYS A CA 1
ATOM 1706 C C . LYS A 1 223 ? 20.940 12.871 10.777 1.00 30.66 223 LYS A C 1
ATOM 1708 O O . LYS A 1 223 ? 21.728 12.530 11.655 1.00 30.66 223 LYS A O 1
ATOM 1713 N N . ALA A 1 224 ? 20.571 12.061 9.790 1.00 33.16 224 ALA A N 1
ATOM 1714 C CA . ALA A 1 224 ? 21.364 10.906 9.388 1.00 33.16 224 ALA A CA 1
ATOM 1715 C C . ALA A 1 224 ? 22.397 11.391 8.359 1.00 33.16 224 ALA A C 1
ATOM 1717 O O . ALA A 1 224 ? 22.033 11.977 7.339 1.00 33.16 224 ALA A O 1
ATOM 1718 N N . GLY A 1 225 ? 23.683 11.234 8.679 1.00 27.94 225 GLY A N 1
ATOM 1719 C CA . GLY A 1 225 ? 24.787 11.533 7.765 1.00 27.94 225 GLY A CA 1
ATOM 1720 C C . GLY A 1 225 ? 24.831 10.562 6.575 1.00 27.94 225 GLY A C 1
ATOM 1721 O O . GLY A 1 225 ? 24.181 9.515 6.616 1.00 27.94 225 GLY A O 1
ATOM 1722 N N . PRO A 1 226 ? 25.572 10.905 5.508 1.00 26.94 226 PRO A N 1
ATOM 1723 C CA . PRO A 1 226 ? 25.644 10.097 4.298 1.00 26.94 226 PRO A CA 1
ATOM 1724 C C . PRO A 1 226 ? 26.327 8.753 4.575 1.00 26.94 226 PRO A C 1
ATOM 1726 O O . PRO A 1 226 ? 27.342 8.686 5.261 1.00 26.94 226 PRO A O 1
ATOM 1729 N N . TYR A 1 227 ? 25.749 7.692 4.022 1.00 33.47 227 TYR A N 1
ATOM 1730 C CA . TYR A 1 227 ? 26.301 6.341 4.017 1.00 33.47 227 TYR A CA 1
ATOM 1731 C C . TYR A 1 227 ? 27.465 6.272 3.014 1.00 33.47 227 TYR A C 1
ATOM 1733 O O . TYR A 1 227 ? 27.236 6.439 1.814 1.00 33.47 227 TYR A O 1
ATOM 1741 N N . ASP A 1 228 ? 28.698 6.043 3.477 1.00 29.12 228 ASP A N 1
ATOM 1742 C CA . ASP A 1 228 ? 29.866 5.802 2.625 1.00 29.12 228 ASP A CA 1
ATOM 1743 C C . ASP A 1 228 ? 30.213 4.303 2.588 1.00 29.12 228 ASP A C 1
ATOM 1745 O O . ASP A 1 228 ? 30.699 3.692 3.534 1.00 29.12 228 ASP A O 1
ATOM 1749 N N . GLY A 1 229 ? 29.907 3.663 1.460 1.00 34.91 229 GLY A N 1
ATOM 1750 C CA . GLY A 1 229 ? 30.044 2.219 1.291 1.00 34.91 229 GLY A CA 1
ATOM 1751 C C . GLY A 1 229 ? 31.491 1.717 1.279 1.00 34.91 229 GLY A C 1
ATOM 1752 O O . GLY A 1 229 ? 32.090 1.601 0.208 1.00 34.91 229 GLY A O 1
ATOM 1753 N N . ARG A 1 230 ? 32.024 1.309 2.437 1.00 27.98 230 ARG A N 1
ATOM 1754 C CA . ARG A 1 230 ? 33.196 0.419 2.522 1.00 27.98 230 ARG A CA 1
ATOM 1755 C C . ARG A 1 230 ? 33.033 -0.651 3.602 1.00 27.98 230 ARG A C 1
ATOM 1757 O O . ARG A 1 230 ? 32.945 -0.350 4.787 1.00 27.98 230 ARG A O 1
ATOM 1764 N N . GLU A 1 231 ? 33.062 -1.911 3.174 1.00 34.84 231 GLU A N 1
ATOM 1765 C CA . GLU A 1 231 ? 33.324 -3.068 4.033 1.00 34.84 231 GLU A CA 1
ATOM 1766 C C . GLU A 1 231 ? 34.835 -3.229 4.280 1.00 34.84 231 GLU A C 1
ATOM 1768 O O . GLU A 1 231 ? 35.642 -3.050 3.367 1.00 34.84 231 GLU A O 1
ATOM 1773 N N . GLY A 1 232 ? 35.199 -3.647 5.500 1.00 29.28 232 GLY A N 1
ATOM 1774 C CA . GLY A 1 232 ? 36.487 -4.280 5.810 1.00 29.28 232 GLY A CA 1
ATOM 1775 C C . GLY A 1 232 ? 37.371 -3.528 6.811 1.00 29.28 232 GLY A C 1
ATOM 1776 O O . GLY A 1 232 ? 38.080 -2.597 6.444 1.00 29.28 232 GLY A O 1
ATOM 1777 N N . GLY A 1 233 ? 37.411 -3.990 8.067 1.00 24.39 233 GLY A N 1
ATOM 1778 C CA . GLY A 1 233 ? 38.403 -3.535 9.047 1.00 24.39 233 GLY A CA 1
ATOM 1779 C C . GLY A 1 233 ? 38.160 -4.056 10.463 1.00 24.39 233 GLY A C 1
ATOM 1780 O O . GLY A 1 233 ? 37.362 -3.502 11.207 1.00 24.39 233 GLY A O 1
ATOM 1781 N N . ASN A 1 234 ? 38.868 -5.123 10.832 1.00 33.16 234 ASN A N 1
ATOM 1782 C CA . ASN A 1 234 ? 38.923 -5.700 12.174 1.00 33.16 234 ASN A CA 1
ATOM 1783 C C . ASN A 1 234 ? 39.484 -4.674 13.184 1.00 33.16 234 ASN A C 1
ATOM 1785 O O . ASN A 1 234 ? 40.606 -4.200 13.010 1.00 33.16 234 ASN A O 1
ATOM 1789 N N . GLY A 1 235 ? 38.733 -4.338 14.237 1.00 26.48 235 GLY A N 1
ATOM 1790 C CA . GLY A 1 235 ? 39.164 -3.370 15.246 1.00 26.48 235 GLY A CA 1
ATOM 1791 C C . GLY A 1 235 ? 38.253 -3.362 16.470 1.00 26.48 235 GLY A C 1
ATOM 1792 O O . GLY A 1 235 ? 37.132 -2.872 16.428 1.00 26.48 235 GLY A O 1
ATOM 1793 N N . ASN A 1 236 ? 38.754 -3.932 17.562 1.00 31.30 236 ASN A N 1
ATOM 1794 C CA . ASN A 1 236 ? 38.118 -4.011 18.873 1.00 31.30 236 ASN A CA 1
ATOM 1795 C C . ASN A 1 236 ? 37.800 -2.600 19.414 1.00 31.30 236 ASN A C 1
ATOM 1797 O O . ASN A 1 236 ? 38.716 -1.806 19.628 1.00 31.30 236 ASN A O 1
ATOM 1801 N N . GLY A 1 237 ? 36.526 -2.289 19.669 1.00 25.59 237 GLY A N 1
ATOM 1802 C CA . GLY A 1 237 ? 36.121 -0.978 20.181 1.00 25.59 237 GLY A CA 1
ATOM 1803 C C . GLY A 1 237 ? 34.633 -0.904 20.512 1.00 25.59 237 GLY A C 1
ATOM 1804 O O . GLY A 1 237 ? 33.784 -0.842 19.635 1.00 25.59 237 GLY A O 1
ATOM 1805 N N . ASN A 1 238 ? 34.342 -0.947 21.805 1.00 26.73 238 ASN A N 1
ATOM 1806 C CA . ASN A 1 238 ? 33.042 -0.889 22.469 1.00 26.73 238 ASN A CA 1
ATOM 1807 C C . ASN A 1 238 ? 31.969 0.031 21.819 1.00 26.73 238 ASN A C 1
ATOM 1809 O O . ASN A 1 238 ? 32.091 1.251 21.849 1.00 26.73 238 ASN A O 1
ATOM 1813 N N . GLY A 1 239 ? 30.853 -0.570 21.384 1.00 32.69 239 GLY A N 1
ATOM 1814 C CA . GLY A 1 239 ? 29.504 -0.054 21.658 1.00 32.69 239 GLY A CA 1
ATOM 1815 C C . GLY A 1 239 ? 28.924 1.076 20.796 1.00 32.69 239 GLY A C 1
ATOM 1816 O O . GLY A 1 239 ? 28.581 2.119 21.341 1.00 32.69 239 GLY A O 1
ATOM 1817 N N . THR A 1 240 ? 28.602 0.800 19.528 1.00 26.41 240 THR A N 1
ATOM 1818 C CA . THR A 1 240 ? 27.513 1.508 18.822 1.00 26.41 240 THR A CA 1
ATOM 1819 C C . THR A 1 240 ? 26.621 0.471 18.144 1.00 26.41 240 THR A C 1
ATOM 1821 O O . THR A 1 240 ? 26.980 -0.106 17.120 1.00 26.41 240 THR A O 1
ATOM 1824 N N . ARG A 1 241 ? 25.475 0.153 18.761 1.00 30.95 241 ARG A N 1
ATOM 1825 C CA . ARG A 1 241 ? 24.479 -0.765 18.186 1.00 30.95 241 ARG A CA 1
ATOM 1826 C C . ARG A 1 241 ? 23.998 -0.201 16.846 1.00 30.95 241 ARG A C 1
ATOM 1828 O O . ARG A 1 241 ? 23.536 0.935 16.800 1.00 30.95 241 ARG A O 1
ATOM 1835 N N . ALA A 1 242 ? 24.097 -1.012 15.794 1.00 33.12 242 ALA A N 1
ATOM 1836 C CA . ALA A 1 242 ? 23.452 -0.778 14.508 1.00 33.12 242 ALA A CA 1
ATOM 1837 C C . ALA A 1 242 ? 21.982 -0.376 14.727 1.00 33.12 242 ALA A C 1
ATOM 1839 O O . ALA A 1 242 ? 21.266 -1.043 15.477 1.00 33.12 242 ALA A O 1
ATOM 1840 N N . GLY A 1 243 ? 21.551 0.736 14.127 1.00 38.03 243 GLY A N 1
ATOM 1841 C CA . GLY A 1 243 ? 20.165 1.192 14.217 1.00 38.03 243 GLY A CA 1
ATOM 1842 C C . GLY A 1 243 ? 19.218 0.127 13.664 1.00 38.03 243 GLY A C 1
ATOM 1843 O O . GLY A 1 243 ? 19.497 -0.486 12.636 1.00 38.03 243 GLY A O 1
ATOM 1844 N N . THR A 1 244 ? 18.109 -0.130 14.352 1.00 45.47 244 THR A N 1
ATOM 1845 C CA . THR A 1 244 ? 17.060 -1.028 13.856 1.00 45.47 244 THR A CA 1
ATOM 1846 C C . THR A 1 244 ? 16.423 -0.434 12.604 1.00 45.47 244 THR A C 1
ATOM 1848 O O . THR A 1 244 ? 16.025 0.730 12.627 1.00 45.47 244 THR A O 1
ATOM 1851 N N . ALA A 1 245 ? 16.312 -1.231 11.541 1.00 66.75 245 ALA A N 1
ATOM 1852 C CA . ALA A 1 245 ? 15.622 -0.858 10.309 1.00 66.75 245 ALA A CA 1
ATOM 1853 C C . ALA A 1 245 ? 14.178 -0.405 10.603 1.00 66.75 245 ALA A C 1
ATOM 1855 O O . ALA A 1 245 ? 13.471 -1.059 11.374 1.00 66.75 245 ALA A O 1
ATOM 1856 N N . GLY A 1 246 ? 13.749 0.711 10.011 1.00 86.12 246 GLY A N 1
ATOM 1857 C CA . GLY A 1 246 ? 12.381 1.212 10.144 1.00 86.12 246 GLY A CA 1
ATOM 1858 C C . GLY A 1 246 ? 11.395 0.418 9.283 1.00 86.12 246 GLY A C 1
ATOM 1859 O O . GLY A 1 246 ? 11.793 -0.344 8.400 1.00 86.12 246 GLY A O 1
ATOM 1860 N N . ASN A 1 247 ? 10.088 0.627 9.476 1.00 92.38 247 ASN A N 1
ATOM 1861 C CA . ASN A 1 247 ? 9.068 -0.059 8.669 1.00 92.38 247 ASN A CA 1
ATOM 1862 C C . ASN A 1 247 ? 9.271 0.176 7.162 1.00 92.38 247 ASN A C 1
ATOM 1864 O O . ASN A 1 247 ? 9.094 -0.748 6.374 1.00 92.38 247 ASN A O 1
ATOM 1868 N N . ALA A 1 248 ? 9.690 1.381 6.756 1.00 93.12 248 ALA A N 1
ATOM 1869 C CA . ALA A 1 248 ? 9.982 1.705 5.357 1.00 93.12 248 ALA A CA 1
ATOM 1870 C C . ALA A 1 248 ? 11.087 0.819 4.761 1.00 93.12 248 ALA A C 1
ATOM 1872 O O . ALA A 1 248 ? 10.945 0.349 3.636 1.00 93.12 248 ALA 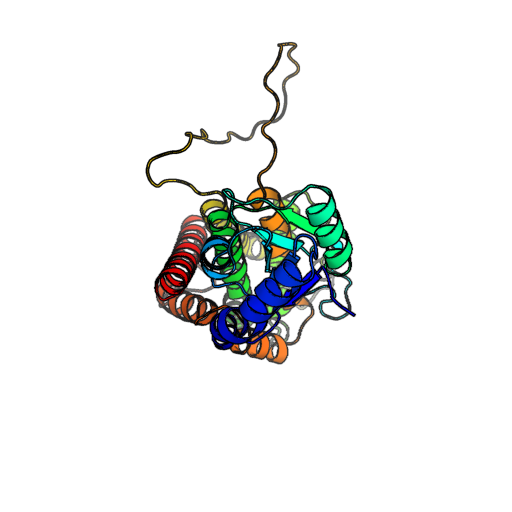A O 1
ATOM 1873 N N . ASP A 1 249 ? 12.138 0.526 5.528 1.00 91.50 249 ASP A N 1
ATOM 1874 C CA . ASP A 1 249 ? 13.264 -0.306 5.088 1.00 91.50 249 ASP A CA 1
ATOM 1875 C C . ASP A 1 249 ? 12.859 -1.762 4.839 1.00 91.50 249 ASP A C 1
ATOM 1877 O O . ASP A 1 249 ? 13.462 -2.448 4.017 1.00 91.50 249 ASP A O 1
ATOM 1881 N N . ILE A 1 250 ? 11.823 -2.230 5.538 1.00 91.62 250 ILE A N 1
ATOM 1882 C CA . ILE A 1 250 ? 11.302 -3.595 5.426 1.00 91.62 250 ILE A CA 1
ATOM 1883 C C . ILE A 1 250 ? 10.217 -3.676 4.346 1.00 91.62 250 ILE A C 1
ATOM 1885 O O . ILE A 1 250 ? 10.165 -4.634 3.573 1.00 91.62 250 ILE A O 1
ATOM 1889 N N . ILE A 1 251 ? 9.334 -2.679 4.295 1.00 92.38 251 ILE A N 1
ATOM 1890 C CA . ILE A 1 251 ? 8.146 -2.678 3.439 1.00 92.38 251 ILE A CA 1
ATOM 1891 C C . ILE A 1 251 ? 8.484 -2.278 2.002 1.00 92.38 251 ILE A C 1
ATOM 1893 O O . ILE A 1 251 ? 7.939 -2.873 1.076 1.00 92.38 251 ILE A O 1
ATOM 1897 N N . ALA A 1 252 ? 9.375 -1.308 1.786 1.00 93.94 252 ALA A N 1
ATOM 1898 C CA . ALA A 1 252 ? 9.721 -0.841 0.445 1.00 93.94 252 ALA A CA 1
ATOM 1899 C C . ALA A 1 252 ? 10.238 -1.941 -0.493 1.00 93.94 252 ALA A C 1
ATOM 1901 O O . ALA A 1 252 ? 9.667 -2.066 -1.576 1.00 93.94 252 ALA A O 1
ATOM 1902 N N . PRO A 1 253 ? 11.232 -2.778 -0.122 1.00 92.88 253 PRO A N 1
ATOM 1903 C CA . PRO A 1 253 ? 11.707 -3.832 -1.017 1.00 92.88 253 PRO A CA 1
ATOM 1904 C C . PRO A 1 253 ? 10.607 -4.842 -1.354 1.00 92.88 253 PRO A C 1
ATOM 1906 O O . PRO A 1 253 ? 10.493 -5.255 -2.503 1.00 92.88 253 PRO A O 1
ATOM 1909 N N . ARG A 1 254 ? 9.740 -5.178 -0.390 1.00 92.06 254 ARG A N 1
ATOM 1910 C CA . ARG A 1 254 ? 8.618 -6.104 -0.608 1.00 92.06 254 ARG A CA 1
ATOM 1911 C C . ARG A 1 254 ? 7.548 -5.509 -1.514 1.00 92.06 254 ARG A C 1
ATOM 1913 O O . ARG A 1 254 ? 7.076 -6.177 -2.424 1.00 92.06 254 ARG A O 1
ATOM 1920 N N . SER A 1 255 ? 7.189 -4.249 -1.273 1.00 93.12 255 SER A N 1
ATOM 1921 C CA . SER A 1 255 ? 6.215 -3.517 -2.081 1.00 93.12 255 SER A CA 1
ATOM 1922 C C . SER A 1 255 ? 6.722 -3.362 -3.513 1.00 93.12 255 SER A C 1
ATOM 1924 O O . SER A 1 255 ? 6.000 -3.668 -4.454 1.00 93.12 255 SER A O 1
ATOM 1926 N N . PHE A 1 256 ? 7.983 -2.972 -3.706 1.00 94.88 256 PHE A N 1
ATOM 1927 C CA . PHE A 1 256 ? 8.579 -2.862 -5.037 1.00 94.88 256 PHE A CA 1
ATOM 1928 C C . PHE A 1 256 ? 8.570 -4.202 -5.783 1.00 94.88 256 PHE A C 1
ATOM 1930 O O . PHE A 1 256 ? 8.137 -4.272 -6.933 1.00 94.88 256 PHE A O 1
ATOM 1937 N N . GLU A 1 257 ? 8.977 -5.277 -5.100 1.00 93.56 257 GLU A N 1
ATOM 1938 C CA . GLU A 1 257 ? 8.971 -6.631 -5.651 1.00 93.56 257 GLU A CA 1
ATOM 1939 C C . GLU A 1 257 ? 7.562 -7.072 -6.075 1.00 93.56 257 GLU A C 1
ATOM 1941 O O . GLU A 1 257 ? 7.383 -7.560 -7.189 1.00 93.56 257 GLU A O 1
ATOM 1946 N N . LEU A 1 258 ? 6.551 -6.831 -5.237 1.00 92.56 258 LEU A N 1
ATOM 1947 C CA . LEU A 1 258 ? 5.151 -7.181 -5.500 1.00 92.56 258 LEU A CA 1
ATOM 1948 C C . LEU A 1 258 ? 4.619 -6.528 -6.789 1.00 92.56 258 LEU A C 1
ATOM 1950 O O . LEU A 1 258 ? 3.953 -7.184 -7.596 1.00 92.56 258 LEU A O 1
ATOM 1954 N N . HIS A 1 259 ? 4.954 -5.258 -7.032 1.00 93.44 259 HIS A N 1
ATOM 1955 C CA . HIS A 1 259 ? 4.533 -4.550 -8.247 1.00 93.44 259 HIS A CA 1
ATOM 1956 C C . HIS A 1 259 ? 5.228 -5.073 -9.502 1.00 93.44 259 HIS A C 1
ATOM 1958 O O . HIS A 1 259 ? 4.578 -5.237 -10.534 1.00 93.44 259 HIS A O 1
ATOM 1964 N N . LEU A 1 260 ? 6.520 -5.391 -9.413 1.00 93.44 260 LEU A N 1
ATOM 1965 C CA . LEU A 1 260 ? 7.254 -5.987 -10.528 1.00 93.44 260 LEU A CA 1
ATOM 1966 C C . LEU A 1 260 ? 6.813 -7.423 -10.824 1.00 93.44 260 LEU A C 1
ATOM 1968 O O . LEU A 1 260 ? 6.814 -7.822 -11.985 1.00 93.44 260 LEU A O 1
ATOM 1972 N N . LEU A 1 261 ? 6.412 -8.195 -9.811 1.00 91.88 261 LEU A N 1
ATOM 1973 C CA . LEU A 1 261 ? 5.802 -9.514 -10.006 1.00 91.88 261 LEU A CA 1
ATOM 1974 C C . LEU A 1 261 ? 4.437 -9.399 -10.686 1.00 91.88 261 LEU A C 1
ATOM 1976 O O . LEU A 1 261 ? 4.170 -10.140 -11.626 1.00 91.88 261 LEU A O 1
ATOM 1980 N N . SER A 1 262 ? 3.611 -8.430 -10.273 1.00 91.44 262 SER A N 1
ATOM 1981 C CA . SER A 1 262 ? 2.320 -8.167 -10.928 1.00 91.44 262 SER A CA 1
ATOM 1982 C C . SER A 1 262 ? 2.508 -7.897 -12.421 1.00 91.44 262 SER A C 1
ATOM 1984 O O . SER A 1 262 ? 1.822 -8.484 -13.244 1.00 91.44 262 SER A O 1
ATOM 1986 N N . LEU A 1 263 ? 3.487 -7.062 -12.782 1.00 91.31 263 LEU A N 1
ATOM 1987 C CA . LEU A 1 263 ? 3.784 -6.737 -14.180 1.00 91.31 263 LEU A CA 1
ATOM 1988 C C . LEU A 1 263 ? 4.313 -7.910 -15.010 1.00 91.31 263 LEU A C 1
ATOM 1990 O O . LEU A 1 263 ? 4.147 -7.920 -16.225 1.00 91.31 263 LEU A O 1
ATOM 1994 N N . GLN A 1 264 ? 4.996 -8.859 -14.374 1.00 89.44 264 GLN A N 1
ATOM 1995 C CA . GLN A 1 264 ? 5.561 -10.020 -15.059 1.00 89.44 264 GLN A CA 1
ATOM 1996 C C . GLN A 1 264 ? 4.544 -11.138 -15.268 1.00 89.44 264 GLN A C 1
ATOM 1998 O O . GLN A 1 264 ? 4.655 -11.876 -16.243 1.00 89.44 264 GLN A O 1
ATOM 2003 N N . LEU A 1 265 ? 3.611 -11.300 -14.328 1.00 88.81 265 LEU A N 1
ATOM 2004 C CA . LEU A 1 265 ? 2.784 -12.501 -14.231 1.00 88.81 265 LEU A CA 1
ATOM 2005 C C . LEU A 1 265 ? 1.304 -12.253 -14.544 1.00 88.81 265 LEU A C 1
ATOM 2007 O O . LEU A 1 265 ? 0.598 -13.204 -14.872 1.00 88.81 265 LEU A O 1
ATOM 2011 N N . GLU A 1 266 ? 0.829 -11.011 -14.450 1.00 90.06 266 GLU A N 1
ATOM 2012 C CA . GLU A 1 266 ? -0.556 -10.656 -14.764 1.00 90.06 266 GLU A CA 1
ATOM 2013 C C . GLU A 1 266 ? -0.703 -10.095 -16.181 1.00 90.06 266 GLU A C 1
ATOM 2015 O O . GLU A 1 266 ? 0.240 -9.597 -16.798 1.00 90.06 266 GLU A O 1
ATOM 2020 N N . THR A 1 267 ? -1.930 -10.147 -16.696 1.00 88.25 267 THR A N 1
ATOM 2021 C CA . THR A 1 267 ? -2.265 -9.575 -18.007 1.00 88.25 267 THR A CA 1
ATOM 2022 C C . THR A 1 267 ? -2.335 -8.052 -17.957 1.00 88.25 267 THR A C 1
ATOM 2024 O O . THR A 1 267 ? -2.654 -7.456 -16.924 1.00 88.25 267 THR A O 1
ATOM 2027 N N . ARG A 1 268 ? -2.101 -7.396 -19.098 1.00 87.12 268 ARG A N 1
ATOM 2028 C CA . ARG A 1 268 ? -2.247 -5.941 -19.213 1.00 87.12 268 ARG A CA 1
ATOM 2029 C C . ARG A 1 268 ? -3.658 -5.493 -18.847 1.00 87.12 268 ARG A C 1
ATOM 2031 O O . ARG A 1 268 ? -3.812 -4.536 -18.096 1.00 87.12 268 ARG A O 1
ATOM 2038 N N . GLU A 1 269 ? -4.668 -6.210 -19.328 1.00 88.12 269 GLU A N 1
ATOM 2039 C CA . GLU A 1 269 ? -6.078 -5.926 -19.068 1.00 88.12 269 GLU A CA 1
ATOM 2040 C C . GLU A 1 269 ? -6.372 -5.962 -17.565 1.00 88.12 269 GLU A C 1
ATOM 2042 O O . GLU A 1 269 ? -7.042 -5.071 -17.038 1.00 88.12 269 GLU A O 1
ATOM 2047 N N . PHE A 1 270 ? -5.821 -6.952 -16.854 1.00 87.88 270 PHE A N 1
ATOM 2048 C CA . PHE A 1 270 ? -5.928 -7.034 -15.401 1.00 87.88 270 PHE A CA 1
ATOM 2049 C C . PHE A 1 270 ? -5.243 -5.850 -14.710 1.00 87.88 270 PHE A C 1
ATOM 2051 O O . PHE A 1 270 ? -5.821 -5.260 -13.801 1.00 87.88 270 PHE A O 1
ATOM 2058 N N . LEU A 1 271 ? -4.038 -5.466 -15.138 1.00 88.06 271 LEU A N 1
ATOM 2059 C CA . LEU A 1 271 ? -3.282 -4.360 -14.538 1.00 88.06 271 LEU A CA 1
ATOM 2060 C C . LEU A 1 271 ? -3.943 -2.994 -14.783 1.00 88.06 271 LEU A C 1
ATOM 2062 O O . LEU A 1 271 ? -3.968 -2.149 -13.887 1.00 88.06 271 LEU A O 1
ATOM 2066 N N . GLU A 1 272 ? -4.513 -2.773 -15.967 1.00 86.75 272 GLU A N 1
ATOM 2067 C CA . GLU A 1 272 ? -5.270 -1.563 -16.300 1.00 86.75 272 GLU A CA 1
ATOM 2068 C C . GLU A 1 272 ? -6.583 -1.484 -15.510 1.00 86.75 272 GLU A C 1
ATOM 2070 O O . GLU A 1 272 ? -6.902 -0.430 -14.950 1.00 86.75 272 GLU A O 1
ATOM 2075 N N . ALA A 1 273 ? -7.310 -2.602 -15.389 1.00 84.56 273 ALA A N 1
ATOM 2076 C CA . ALA A 1 273 ? -8.480 -2.695 -14.518 1.00 84.56 273 ALA A CA 1
ATOM 2077 C C . ALA A 1 273 ? -8.094 -2.439 -13.056 1.00 84.56 273 ALA A C 1
ATOM 2079 O O . ALA A 1 273 ? -8.724 -1.627 -12.381 1.00 84.56 273 ALA A O 1
ATOM 2080 N N . LYS A 1 274 ? -6.989 -3.037 -12.595 1.00 80.88 274 LYS A N 1
ATOM 2081 C CA . LYS A 1 274 ? -6.444 -2.816 -11.256 1.00 80.88 274 LYS A CA 1
ATOM 2082 C C . LYS A 1 274 ? -6.116 -1.346 -11.025 1.00 80.88 274 LYS A C 1
ATOM 2084 O O . LYS A 1 274 ? -6.449 -0.857 -9.961 1.00 80.88 274 LYS A O 1
ATOM 2089 N N . LEU A 1 275 ? -5.527 -0.615 -11.976 1.00 78.69 275 LEU A N 1
ATOM 2090 C CA . LEU A 1 275 ? -5.268 0.830 -11.829 1.00 78.69 275 LEU A CA 1
ATOM 2091 C C . LEU A 1 275 ? -6.547 1.669 -11.757 1.00 78.69 275 LEU A C 1
ATOM 2093 O O . LEU A 1 275 ? -6.574 2.668 -11.039 1.00 78.69 275 LEU A O 1
ATOM 2097 N N . LYS A 1 276 ? -7.587 1.276 -12.497 1.00 73.69 276 LYS A N 1
ATOM 2098 C CA . LYS A 1 276 ? -8.882 1.965 -12.521 1.00 73.69 276 LYS A CA 1
ATOM 2099 C C . LYS A 1 276 ? -9.679 1.741 -11.237 1.00 73.69 276 LYS A C 1
ATOM 2101 O O . LYS A 1 276 ? -10.274 2.680 -10.717 1.00 73.69 276 LYS A O 1
ATOM 2106 N N . ASP A 1 277 ? -9.651 0.511 -10.737 1.00 63.97 277 ASP A N 1
ATOM 2107 C CA . ASP A 1 277 ? -10.447 0.062 -9.599 1.00 63.97 277 ASP A CA 1
ATOM 2108 C C . ASP A 1 277 ? -9.625 -0.014 -8.304 1.00 63.97 277 ASP A C 1
ATOM 2110 O O . ASP A 1 277 ? -10.155 -0.442 -7.274 1.00 63.97 277 ASP A O 1
ATOM 2114 N N . HIS A 1 278 ? -8.343 0.397 -8.319 1.00 64.12 278 HIS A N 1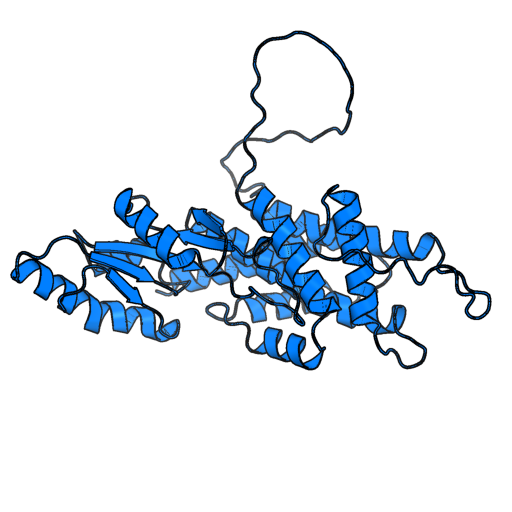
ATOM 2115 C CA . HIS A 1 278 ? -7.505 0.378 -7.123 1.00 64.12 278 HIS A CA 1
ATOM 2116 C C . HIS A 1 278 ? -8.132 1.298 -6.088 1.00 64.12 278 HIS A C 1
ATOM 2118 O O . HIS A 1 278 ? -7.968 2.518 -6.145 1.00 64.12 278 HIS A O 1
ATOM 2124 N N . ALA A 1 279 ? -8.833 0.699 -5.129 1.00 50.28 279 ALA A N 1
ATOM 2125 C CA . ALA A 1 279 ? -9.526 1.384 -4.060 1.00 50.28 279 ALA A CA 1
ATOM 2126 C C . ALA A 1 279 ? -8.508 2.053 -3.133 1.00 50.28 279 ALA A C 1
ATOM 2128 O O . ALA A 1 279 ? -8.167 1.551 -2.064 1.00 50.28 279 ALA A O 1
ATOM 2129 N N . THR A 1 280 ? -7.993 3.204 -3.545 1.00 56.81 280 THR A N 1
ATOM 2130 C CA . THR A 1 280 ? -7.355 4.139 -2.638 1.00 56.81 280 THR A CA 1
ATOM 2131 C C . THR A 1 280 ? -8.392 5.181 -2.241 1.00 56.81 280 THR A C 1
ATOM 2133 O O . THR A 1 280 ? -9.264 5.559 -3.029 1.00 56.81 280 THR A O 1
ATOM 2136 N N . PRO A 1 281 ? -8.388 5.620 -0.978 1.00 52.94 281 PRO A N 1
ATOM 2137 C CA . PRO A 1 281 ? -9.364 6.594 -0.522 1.00 52.94 281 PRO A CA 1
ATOM 2138 C C . PRO A 1 281 ? -9.296 7.873 -1.358 1.00 52.94 281 PRO A C 1
ATOM 2140 O O . PRO A 1 281 ? -8.225 8.435 -1.562 1.00 52.94 281 PRO A O 1
ATOM 2143 N N . GLY A 1 282 ? -10.462 8.355 -1.795 1.00 61.25 282 GLY A N 1
ATOM 2144 C CA . GLY A 1 282 ? -10.671 9.731 -2.252 1.00 61.25 282 GLY A CA 1
ATOM 2145 C C . GLY A 1 282 ? -9.809 10.203 -3.428 1.00 61.25 282 GLY A C 1
ATOM 2146 O O . GLY A 1 282 ? -9.528 11.402 -3.520 1.00 61.25 282 GLY A O 1
ATOM 2147 N N . GLY A 1 283 ? -9.402 9.295 -4.315 1.00 77.31 283 GLY A N 1
ATOM 2148 C CA . GLY A 1 283 ? -8.728 9.657 -5.557 1.00 77.31 283 GLY A CA 1
ATOM 2149 C C . GLY A 1 283 ? -7.198 9.712 -5.474 1.00 77.31 283 GLY A C 1
ATOM 2150 O O . GLY A 1 283 ? -6.589 10.482 -6.212 1.00 77.31 283 GLY A O 1
ATOM 2151 N N . MET A 1 284 ? -6.566 9.023 -4.513 1.00 87.06 284 MET A N 1
ATOM 2152 C CA . MET A 1 284 ? -5.102 9.050 -4.345 1.00 87.06 284 MET A CA 1
ATOM 2153 C C . MET A 1 284 ? -4.365 8.358 -5.503 1.00 87.06 284 MET A C 1
ATOM 2155 O O . MET A 1 284 ? -3.319 8.847 -5.923 1.00 87.06 284 MET A O 1
ATOM 2159 N N . THR A 1 285 ? -4.901 7.257 -6.039 1.00 88.12 285 THR A N 1
ATOM 2160 C CA . THR A 1 285 ? -4.348 6.580 -7.227 1.00 88.12 285 THR A CA 1
ATOM 2161 C C . THR A 1 285 ? -4.477 7.483 -8.447 1.00 88.12 285 THR A C 1
ATOM 2163 O O . THR A 1 285 ? -3.537 7.627 -9.216 1.00 88.12 285 THR A O 1
ATOM 2166 N N . GLU A 1 286 ? -5.619 8.141 -8.610 1.00 88.12 286 GLU A N 1
ATOM 2167 C CA . GLU A 1 286 ? -5.907 9.060 -9.706 1.00 88.12 286 GLU A CA 1
ATOM 2168 C C . GLU A 1 286 ? -4.999 10.290 -9.646 1.00 88.12 286 GLU A C 1
ATOM 2170 O O . GLU A 1 286 ? -4.506 10.746 -10.678 1.00 88.12 286 GLU A O 1
ATOM 2175 N N . GLU A 1 287 ? -4.713 10.787 -8.437 1.00 91.69 287 GLU A N 1
ATOM 2176 C CA . GLU A 1 287 ? -3.694 11.813 -8.211 1.00 91.69 287 GLU A CA 1
ATOM 2177 C C . GLU A 1 287 ? -2.311 11.323 -8.653 1.00 91.69 287 GLU A C 1
ATOM 2179 O O . GLU A 1 287 ? -1.592 12.060 -9.325 1.00 91.69 287 GLU A O 1
ATOM 2184 N N . ALA A 1 288 ? -1.958 10.072 -8.341 1.00 92.44 288 ALA A N 1
ATOM 2185 C CA . ALA A 1 288 ? -0.699 9.483 -8.779 1.00 92.44 288 ALA A CA 1
ATOM 2186 C C . ALA A 1 288 ? -0.627 9.360 -10.310 1.00 92.44 288 ALA A C 1
ATOM 2188 O O . ALA A 1 288 ? 0.355 9.770 -10.917 1.00 92.44 288 ALA A O 1
ATOM 2189 N N . VAL A 1 289 ? -1.683 8.872 -10.962 1.00 91.69 289 VAL A N 1
ATOM 2190 C CA . VAL A 1 289 ? -1.740 8.746 -12.428 1.00 91.69 289 VAL A CA 1
ATOM 2191 C C . VAL A 1 289 ? -1.640 10.118 -13.100 1.00 91.69 289 VAL A C 1
ATOM 2193 O O . VAL A 1 289 ? -0.897 10.286 -14.070 1.00 91.69 289 VAL A O 1
ATOM 2196 N N . SER A 1 290 ? -2.363 11.116 -12.584 1.00 91.94 290 SER A N 1
ATOM 2197 C CA . SER A 1 290 ? -2.310 12.494 -13.082 1.00 91.94 290 SER A CA 1
ATOM 2198 C C . SER A 1 290 ? -0.915 13.103 -12.903 1.00 91.94 290 SER A C 1
ATOM 2200 O O . SER A 1 290 ? -0.325 13.603 -13.864 1.00 91.94 290 SER A O 1
ATOM 2202 N N . GLY A 1 291 ? -0.352 12.995 -11.696 1.00 94.19 291 GLY A N 1
ATOM 2203 C CA . GLY A 1 291 ? 0.982 13.492 -11.369 1.00 94.19 291 GLY A CA 1
ATOM 2204 C C . GLY A 1 291 ? 2.073 12.815 -12.194 1.00 94.19 291 GLY A C 1
ATOM 2205 O O . GLY A 1 291 ? 2.945 13.496 -12.726 1.00 94.19 291 GLY A O 1
ATOM 2206 N N . PHE A 1 292 ? 1.988 11.496 -12.381 1.00 94.38 292 PHE A N 1
ATOM 2207 C CA . PHE A 1 292 ? 2.898 10.738 -13.234 1.00 94.38 292 PHE A CA 1
ATOM 2208 C C . PHE A 1 292 ? 2.902 11.285 -14.662 1.00 94.38 292 PHE A C 1
ATOM 2210 O O . PHE A 1 292 ? 3.957 11.643 -15.180 1.00 94.38 292 PHE A O 1
ATOM 2217 N N . ARG A 1 293 ? 1.719 11.422 -15.280 1.00 92.56 293 ARG A N 1
ATOM 2218 C CA . ARG A 1 293 ? 1.591 11.943 -16.650 1.00 92.56 293 ARG A CA 1
ATOM 2219 C C . ARG A 1 293 ? 2.207 13.331 -16.780 1.00 92.56 293 ARG A C 1
ATOM 2221 O O . ARG A 1 293 ? 2.953 13.568 -17.723 1.00 92.56 293 ARG A O 1
ATOM 2228 N N . GLN A 1 294 ? 1.951 14.227 -15.828 1.00 94.19 294 GLN A N 1
ATOM 2229 C CA . GLN A 1 294 ? 2.527 15.575 -15.837 1.00 94.19 294 GLN A CA 1
ATOM 2230 C C . GLN A 1 294 ? 4.054 15.559 -15.699 1.00 94.19 294 GLN A C 1
ATOM 2232 O O . GLN A 1 294 ? 4.748 16.225 -16.463 1.00 94.19 294 GLN A O 1
ATOM 2237 N N . LEU A 1 295 ? 4.588 14.789 -14.748 1.00 92.94 295 LEU A N 1
ATOM 2238 C CA . LEU A 1 295 ? 6.026 14.733 -14.478 1.00 92.94 295 LEU A CA 1
ATOM 2239 C C . LEU A 1 295 ? 6.809 14.058 -15.615 1.00 92.94 295 LEU A C 1
ATOM 2241 O O . LEU A 1 295 ? 7.939 14.467 -15.902 1.00 92.94 295 LEU A O 1
ATOM 2245 N N . TRP A 1 296 ? 6.202 13.074 -16.285 1.00 91.69 296 TRP A N 1
ATOM 2246 C CA . TRP A 1 296 ? 6.807 12.325 -17.389 1.00 91.69 296 TRP A CA 1
ATOM 2247 C C . TRP A 1 296 ? 6.582 12.953 -18.776 1.00 91.69 296 TRP A C 1
ATOM 2249 O O . TRP A 1 296 ? 7.192 12.531 -19.754 1.00 91.69 296 TRP A O 1
ATOM 2259 N N . THR A 1 297 ? 5.735 13.982 -18.890 1.00 89.88 297 THR A N 1
ATOM 2260 C CA . THR A 1 297 ? 5.449 14.635 -20.180 1.00 89.88 297 THR A CA 1
ATOM 2261 C C . THR A 1 297 ? 6.732 15.152 -20.843 1.00 89.88 297 THR A C 1
ATOM 2263 O O . THR A 1 297 ? 7.536 15.841 -20.210 1.00 89.88 297 THR A O 1
ATOM 2266 N N . GLY A 1 298 ? 6.899 14.837 -22.134 1.00 84.25 298 GLY A N 1
ATOM 2267 C CA . GLY A 1 298 ? 8.017 15.303 -22.961 1.00 84.25 298 GLY A CA 1
ATOM 2268 C C . GLY A 1 298 ? 9.364 14.630 -22.681 1.00 84.25 298 GLY A C 1
ATOM 2269 O O . GLY A 1 298 ? 10.371 15.093 -23.206 1.00 84.25 298 GLY A O 1
ATOM 2270 N N . LYS A 1 299 ? 9.397 13.578 -21.853 1.00 86.50 299 LYS A N 1
ATOM 2271 C CA . LYS A 1 299 ? 10.601 12.779 -21.588 1.00 86.50 299 LYS A CA 1
ATOM 2272 C C . LYS A 1 299 ? 10.632 11.549 -22.482 1.00 86.50 299 LYS A C 1
ATOM 2274 O O . LYS A 1 299 ? 9.585 10.961 -22.750 1.00 86.50 299 LYS A O 1
ATOM 2279 N N . ASP A 1 300 ? 11.830 11.168 -22.909 1.00 84.56 300 ASP A N 1
ATOM 2280 C CA . ASP A 1 300 ? 12.054 9.870 -23.535 1.00 84.56 300 ASP A CA 1
ATOM 2281 C C . ASP A 1 300 ? 12.017 8.773 -22.456 1.00 84.56 300 ASP A C 1
ATOM 2283 O O . ASP A 1 300 ? 12.409 8.992 -21.309 1.00 84.56 300 ASP A O 1
ATOM 2287 N N . TRP A 1 301 ? 11.503 7.598 -22.805 1.00 82.62 301 TRP A N 1
ATOM 2288 C CA . TRP A 1 301 ? 11.427 6.447 -21.906 1.00 82.62 301 TRP A CA 1
ATOM 2289 C C . TRP A 1 301 ? 12.777 5.753 -21.728 1.00 82.62 301 TRP A C 1
ATOM 2291 O O . TRP A 1 301 ? 12.981 5.066 -20.727 1.00 82.62 301 TRP A O 1
ATOM 2301 N N . MET A 1 302 ? 13.685 5.933 -22.689 1.00 82.38 302 MET A N 1
ATOM 2302 C CA . MET A 1 302 ? 14.992 5.284 -22.726 1.00 82.38 302 MET A CA 1
ATOM 2303 C C . MET A 1 302 ? 16.146 6.209 -22.328 1.00 82.38 302 MET A C 1
ATOM 2305 O O . MET A 1 302 ? 17.207 5.696 -21.966 1.00 82.38 302 MET A O 1
ATOM 2309 N N . ASP A 1 303 ? 15.934 7.529 -22.324 1.00 81.62 303 ASP A N 1
ATOM 2310 C CA . ASP A 1 303 ? 16.954 8.513 -21.952 1.00 81.62 303 ASP A CA 1
ATOM 2311 C C . ASP A 1 303 ? 16.630 9.183 -20.613 1.00 81.62 303 ASP A C 1
ATOM 2313 O O . ASP A 1 303 ? 15.570 9.780 -20.411 1.00 81.62 303 ASP A O 1
ATOM 2317 N N . GLY A 1 304 ? 17.580 9.108 -19.685 1.00 84.81 304 GLY A N 1
ATOM 2318 C CA . GLY A 1 304 ? 17.429 9.655 -18.348 1.00 84.81 304 GLY A CA 1
ATOM 2319 C C . GLY A 1 304 ? 18.624 9.360 -17.455 1.00 84.81 304 GLY A C 1
ATOM 2320 O O . GLY A 1 304 ? 19.618 8.767 -17.874 1.00 84.81 304 GLY A O 1
ATOM 2321 N N . ASP A 1 305 ? 18.512 9.773 -16.198 1.00 88.50 305 ASP A N 1
ATOM 2322 C CA . ASP A 1 305 ? 19.487 9.468 -15.162 1.00 88.50 305 ASP A CA 1
ATOM 2323 C C . ASP A 1 305 ? 18.801 9.127 -13.830 1.00 88.50 305 ASP A C 1
ATOM 2325 O O . ASP A 1 305 ? 17.585 9.266 -13.652 1.00 88.50 305 ASP A O 1
ATOM 2329 N N . VAL A 1 306 ? 19.606 8.656 -12.874 1.00 89.69 306 VAL A N 1
ATOM 2330 C CA . VAL A 1 306 ? 19.124 8.262 -11.542 1.00 89.69 306 VAL A CA 1
ATOM 2331 C C . VAL A 1 306 ? 18.424 9.433 -10.850 1.00 89.69 306 VAL A C 1
ATOM 2333 O O . VAL A 1 306 ? 17.416 9.213 -10.182 1.00 89.69 306 VAL A O 1
ATOM 2336 N N . SER A 1 307 ? 18.927 10.662 -11.019 1.00 91.38 307 SER A N 1
ATOM 2337 C CA . SER A 1 307 ? 18.375 11.861 -10.379 1.00 91.38 307 SER A CA 1
ATOM 2338 C C . SER A 1 307 ? 16.972 12.156 -10.891 1.00 91.38 307 SER A C 1
ATOM 2340 O O . SER A 1 307 ? 16.078 12.437 -10.102 1.00 91.38 307 SER A O 1
ATOM 2342 N N . MET A 1 308 ? 16.742 12.023 -12.195 1.00 92.56 308 MET A N 1
ATOM 2343 C CA . MET A 1 308 ? 15.438 12.235 -12.806 1.00 92.56 308 MET A CA 1
ATOM 2344 C C . MET A 1 308 ? 14.401 11.236 -12.280 1.00 92.56 308 MET A C 1
ATOM 2346 O O . MET A 1 308 ? 13.321 11.641 -11.846 1.00 92.56 308 MET A O 1
ATOM 2350 N N . ALA A 1 309 ? 14.713 9.936 -12.293 1.00 94.00 309 ALA A N 1
ATOM 2351 C CA . ALA A 1 309 ? 13.802 8.912 -11.773 1.00 94.00 309 ALA A CA 1
ATOM 2352 C C . ALA A 1 309 ? 13.560 9.067 -10.260 1.00 94.00 309 ALA A C 1
ATOM 2354 O O . ALA A 1 309 ? 12.433 8.888 -9.784 1.00 94.00 309 ALA A O 1
ATOM 2355 N N . TYR A 1 310 ? 14.599 9.446 -9.513 1.00 95.50 310 TYR A N 1
ATOM 2356 C CA . TYR A 1 310 ? 14.506 9.773 -8.093 1.00 95.50 310 TYR A CA 1
ATOM 2357 C C . TYR A 1 310 ? 13.557 10.947 -7.846 1.00 95.50 310 TYR A C 1
ATOM 2359 O O . TYR A 1 310 ? 12.601 10.813 -7.083 1.00 95.50 310 TYR A O 1
ATOM 2367 N N . ASP A 1 311 ? 13.758 12.071 -8.532 1.00 94.62 311 ASP A N 1
ATOM 2368 C CA . ASP A 1 311 ? 12.964 13.281 -8.331 1.00 94.62 311 ASP A CA 1
ATOM 2369 C C . ASP A 1 311 ? 11.495 13.058 -8.686 1.00 94.62 311 ASP A C 1
ATOM 2371 O O . ASP A 1 311 ? 10.600 13.511 -7.967 1.00 94.62 311 ASP A O 1
ATOM 2375 N N . ILE A 1 312 ? 11.222 12.338 -9.778 1.00 95.19 312 ILE A N 1
ATOM 2376 C CA . ILE A 1 312 ? 9.851 12.030 -10.187 1.00 95.19 312 ILE A CA 1
ATOM 2377 C C . ILE A 1 312 ? 9.175 11.136 -9.148 1.00 95.19 312 ILE A C 1
ATOM 2379 O O . ILE A 1 312 ? 8.080 11.471 -8.694 1.00 95.19 312 ILE A O 1
ATOM 2383 N N . SER A 1 313 ? 9.810 10.032 -8.747 1.00 97.06 313 SER A N 1
ATOM 2384 C CA . SER A 1 313 ? 9.218 9.104 -7.776 1.00 97.06 313 SER A CA 1
ATOM 2385 C C . SER A 1 313 ? 9.023 9.753 -6.400 1.00 97.06 313 SER A C 1
ATOM 2387 O O . SER A 1 313 ? 7.961 9.596 -5.796 1.00 97.06 313 SER A O 1
ATOM 2389 N N . TYR A 1 314 ? 9.976 10.566 -5.933 1.00 96.75 314 TYR A N 1
ATOM 2390 C CA . TYR A 1 314 ? 9.852 11.313 -4.681 1.00 96.75 314 TYR A CA 1
ATOM 2391 C C . TYR A 1 314 ? 8.685 12.308 -4.727 1.00 96.75 314 TYR A C 1
ATOM 2393 O O . TYR A 1 314 ? 7.818 12.305 -3.849 1.00 96.75 314 TYR A O 1
ATOM 2401 N N . ARG A 1 315 ? 8.626 13.154 -5.767 1.00 96.38 315 ARG A N 1
ATOM 2402 C CA . ARG A 1 315 ? 7.560 14.159 -5.925 1.00 96.38 315 ARG A CA 1
ATOM 2403 C C . ARG A 1 315 ? 6.192 13.513 -6.066 1.00 96.38 315 ARG A C 1
ATOM 2405 O O . ARG A 1 315 ? 5.212 14.037 -5.543 1.00 96.38 315 ARG A O 1
ATOM 2412 N N . LEU A 1 316 ? 6.120 12.379 -6.752 1.00 96.44 316 LEU A N 1
ATOM 2413 C CA . LEU A 1 316 ? 4.889 11.625 -6.898 1.00 96.44 316 LEU A CA 1
ATOM 2414 C C . LEU A 1 316 ? 4.390 11.103 -5.544 1.00 96.44 316 LEU A C 1
ATOM 2416 O O . LEU A 1 316 ? 3.227 11.318 -5.200 1.00 96.44 316 LEU A O 1
ATOM 2420 N N . ALA A 1 317 ? 5.273 10.510 -4.737 1.00 96.00 317 ALA A N 1
ATOM 2421 C CA . ALA A 1 317 ? 4.929 10.060 -3.391 1.00 96.00 317 ALA A CA 1
ATOM 2422 C C . ALA A 1 317 ? 4.477 11.227 -2.495 1.00 96.00 317 ALA A C 1
ATOM 2424 O O . ALA A 1 317 ? 3.499 11.104 -1.753 1.00 96.00 317 ALA A O 1
ATOM 2425 N N . GLU A 1 318 ? 5.118 12.391 -2.622 1.00 95.81 318 GLU A N 1
ATOM 2426 C CA . GLU A 1 318 ? 4.732 13.609 -1.910 1.00 95.81 318 GLU A CA 1
ATOM 2427 C C . GLU A 1 318 ? 3.339 14.126 -2.321 1.00 95.81 318 GLU A C 1
ATOM 2429 O O . GLU A 1 318 ? 2.531 14.483 -1.457 1.00 95.81 318 GLU A O 1
ATOM 2434 N N . LEU A 1 319 ? 3.027 14.146 -3.623 1.00 94.88 319 LEU A N 1
ATOM 2435 C CA . LEU A 1 319 ? 1.713 14.539 -4.147 1.00 94.88 319 LEU A CA 1
ATOM 2436 C C . LEU A 1 319 ? 0.603 13.636 -3.600 1.00 94.88 319 LEU A C 1
ATOM 2438 O O . LEU A 1 319 ? -0.406 14.124 -3.081 1.00 94.88 319 LEU A O 1
ATOM 2442 N N . VAL A 1 320 ? 0.822 12.321 -3.648 1.00 93.44 320 VAL A N 1
ATOM 2443 C CA . VAL A 1 320 ? -0.121 11.322 -3.133 1.00 93.44 320 VAL A CA 1
ATOM 2444 C C . VAL A 1 320 ? -0.331 11.496 -1.629 1.00 93.44 320 VAL A C 1
ATOM 2446 O O . VAL A 1 320 ? -1.470 11.514 -1.157 1.00 93.44 320 VAL A O 1
ATOM 2449 N N . TYR A 1 321 ? 0.742 11.716 -0.871 1.00 92.69 321 TYR A N 1
ATOM 2450 C CA . TYR A 1 321 ? 0.654 11.974 0.563 1.00 92.69 321 TYR A CA 1
ATOM 2451 C C . TYR A 1 321 ? -0.144 13.244 0.874 1.00 92.69 321 TYR A C 1
ATOM 2453 O O . TYR A 1 321 ? -1.049 13.213 1.712 1.00 92.69 321 TYR A O 1
ATOM 2461 N N . LYS A 1 322 ? 0.122 14.353 0.168 1.00 92.62 322 LYS A N 1
ATOM 2462 C CA . LYS A 1 322 ? -0.626 15.615 0.318 1.00 92.62 322 LYS A CA 1
ATOM 2463 C C . LYS A 1 322 ? -2.118 15.413 0.042 1.00 92.62 322 LYS A C 1
ATOM 2465 O O . LYS A 1 322 ? -2.950 15.910 0.808 1.00 92.62 322 LYS A O 1
ATOM 2470 N N . LYS A 1 323 ? -2.466 14.640 -0.992 1.00 90.00 323 LYS A N 1
ATOM 2471 C CA . LYS A 1 323 ? -3.854 14.257 -1.291 1.00 90.00 323 LYS A CA 1
ATOM 2472 C C . LYS A 1 323 ? -4.478 13.464 -0.144 1.00 90.00 323 LYS A C 1
ATOM 2474 O O . LYS A 1 323 ? -5.558 13.827 0.320 1.00 90.00 323 LYS A O 1
ATOM 2479 N N . GLY A 1 324 ? -3.776 12.458 0.374 1.00 88.12 324 GLY A N 1
ATOM 2480 C CA . GLY A 1 324 ? -4.203 11.691 1.545 1.00 88.12 324 GLY A CA 1
ATOM 2481 C C . GLY A 1 324 ? -4.467 12.569 2.773 1.00 88.12 324 GLY A C 1
ATOM 2482 O O . GLY A 1 324 ? -5.547 12.510 3.361 1.00 88.12 324 GLY A O 1
ATOM 2483 N N . LYS A 1 325 ? -3.542 13.480 3.104 1.00 87.81 325 LYS A N 1
ATOM 2484 C CA . LYS A 1 325 ? -3.709 14.453 4.200 1.00 87.81 325 LYS A CA 1
ATOM 2485 C C . LYS A 1 325 ? -4.923 15.360 4.001 1.00 87.81 325 LYS A C 1
ATOM 2487 O O . LYS A 1 325 ? -5.601 15.696 4.972 1.00 87.81 325 LYS A O 1
ATOM 2492 N N . ALA A 1 326 ? -5.206 15.780 2.769 1.00 85.69 326 ALA A N 1
ATOM 2493 C CA . ALA A 1 326 ? -6.373 16.605 2.470 1.00 85.69 326 ALA A CA 1
ATOM 2494 C C . ALA A 1 326 ? -7.693 15.841 2.672 1.00 85.69 326 ALA A C 1
ATOM 2496 O O . ALA A 1 326 ? -8.675 16.431 3.121 1.00 85.69 326 ALA A O 1
ATOM 2497 N N . LEU A 1 327 ? -7.713 14.538 2.383 1.00 78.62 327 LEU A N 1
ATOM 2498 C CA . LEU A 1 327 ? -8.874 13.675 2.613 1.00 78.62 327 LEU A CA 1
ATOM 2499 C C . LEU A 1 327 ? -9.138 13.437 4.101 1.00 78.62 327 LEU A C 1
ATOM 2501 O O . LEU A 1 327 ? -10.301 13.384 4.496 1.00 78.62 327 LEU A O 1
ATOM 2505 N N . GLU A 1 328 ? -8.088 13.352 4.926 1.00 76.25 328 GLU A N 1
ATOM 2506 C CA . GLU A 1 328 ? -8.226 13.294 6.388 1.00 76.25 328 GLU A CA 1
ATOM 2507 C C . GLU A 1 328 ? -8.883 14.561 6.955 1.00 76.25 328 GLU A C 1
ATOM 2509 O O . GLU A 1 328 ? -9.704 14.460 7.852 1.00 76.25 328 GLU A O 1
ATOM 2514 N N . LYS A 1 329 ? -8.547 15.753 6.434 1.00 69.00 329 LYS A N 1
ATOM 2515 C CA . LYS A 1 329 ? -9.036 17.046 6.962 1.00 69.00 329 LYS A CA 1
ATOM 2516 C C . LYS A 1 329 ? -10.503 17.354 6.656 1.00 69.00 329 LYS A C 1
ATOM 2518 O O . LYS A 1 329 ? -11.070 18.254 7.266 1.00 69.00 329 LYS A O 1
ATOM 2523 N N . ARG A 1 330 ? -11.103 16.686 5.668 1.00 59.34 330 ARG A N 1
ATOM 2524 C CA . ARG A 1 330 ? -12.491 16.937 5.239 1.00 59.34 330 ARG A CA 1
ATOM 2525 C C . ARG A 1 330 ? -13.532 16.217 6.114 1.00 59.34 330 ARG A C 1
ATOM 2527 O O . ARG A 1 330 ? -14.709 16.254 5.766 1.00 59.34 330 ARG A O 1
ATOM 2534 N N . ARG A 1 331 ? -13.112 15.525 7.180 1.00 56.16 331 ARG A N 1
ATOM 2535 C CA . ARG A 1 331 ? -13.931 14.658 8.046 1.00 56.16 331 ARG A CA 1
ATOM 2536 C C . ARG A 1 331 ? -13.476 14.752 9.504 1.00 56.16 331 ARG A C 1
ATOM 2538 O O . ARG A 1 331 ? -14.264 14.361 10.392 1.00 56.16 331 ARG A O 1
#

Organism: Enterocloster bolteae (strain ATCC BAA-613 / DSM 15670 / CCUG 46953 / JCM 12243 / WAL 16351) (NCBI:txid411902)

Nearest PDB structures (foldseek):
  1ks9-assembly1_A  TM=4.181E-01  e=6.347E-02  Escherichia coli
  5x20-assembly2_D  TM=3.590E-01  e=7.677E-02  Enterococcus faecium DO

pLDDT: mean 80.56, std 20.49, range [24.39, 97.25]

Sequence (331 aa):
YKPGILVLSVRPHEVAGVAEDTIKPYVKYRREQGGGGLLLLSFAPSPRPEWYTRILGDGVRTVCILPAMETVIGGLDVYSLAFNKITYDPGCPPGREQLDAVRQFLKPLGQVFECTPDESLRLLSMSITYHMLYLLCFGLEPHYGDESGQGGCARAAGILYALNRRRLGLPGLITPAAAPDGRQMDGRQMDGQQMDRLAWLEKGWYEGALAFARGAGGEAGNKAGPYDGREGGNGNGNGTRAGTAGNADIIAPRSFELHLLSLQLETREFLEAKLKDHATPGGMTEEAVSGFRQLWTGKDWMDGDVSMAYDISYRLAELVYKKGKALEKRR

Secondary structure (DSSP, 8-state):
---SEEEE---TTTHHHHIIIIIHHHHHHHHHTT---EEEEE--S-S-HHHHHHHH-TTEEEEEEE----SEETTEE-TTT-EEEEE--TTSPPPHHHHHHHHHHHGGG-EEEE--HHHHHHHHHHHHHHHTHHHHHHHHHHHHS-TT-TTHHHHHHHHHHHHHHHHHT---SSPPPPSSTT---TT----HHHHHHHHHHHHHHHHHHHHHHHT--SSSS--PPP--------------PPPPPPHHHHHHHHHHHHHHHHHHHS-HHHHHHHHHH---GGGHHHHHHHHHHHHHTT--SS---HHHHHHHHHHHHHHHHHHHHHHHHT-

Foldseek 3Di:
DLDQEEEADDAQVCRVVCLQVPVLVSLVVCVVVVHAAHEYEYQHLDDAQVVSCVRNHPRYWYKYKPFFPDQAALNAGLQALTEMEIEHDPVRHDDPVSVVVVQVVRVVRHYYHYDYSLLVLLLVLLLLLLLCLLVLLVLQQVVQADPVSPCSSLRLLLLLLVLLCVVVVHDASDDRCPPPPPDDDPPDDPDVVVSVLCNLLSLQLLQLSLCSSVDPDDPDDDDDDDDDDDDDDDDDDDDDDDDDDDPSNVNSSSSNSVSSSNRNNPDSVVSVVCLVPVPDPPCLSVQLVVLLCVLCPPPRSRDDGNNSSNVSNNVSSVSSSVSSVVSNVVD

Solvent-accessible surface area (backbone atoms only — not comparable to full-atom values): 18894 Å² total; per-residue (Å²): 128,88,72,52,65,47,79,47,78,58,60,65,85,47,44,62,56,47,45,61,74,48,48,32,56,51,52,52,54,36,53,78,69,72,45,77,58,38,40,36,40,29,60,32,93,44,74,54,40,59,57,52,47,70,73,60,34,87,58,54,26,51,38,29,33,48,69,34,90,51,50,60,48,68,88,40,80,37,44,92,54,16,45,23,41,36,26,47,23,85,92,53,62,68,52,70,72,53,50,51,49,50,49,64,70,43,46,91,44,25,47,79,43,84,38,55,65,67,54,48,44,32,49,47,17,24,47,55,42,44,54,48,50,56,60,51,24,59,64,42,12,80,82,49,24,53,101,83,35,57,65,2,31,28,47,46,23,44,52,43,42,50,52,51,32,64,75,68,74,48,89,62,97,60,80,64,75,63,76,75,74,87,66,85,55,91,88,61,75,86,50,75,61,64,64,56,56,44,47,32,47,45,50,9,37,52,48,17,18,43,47,52,37,64,61,78,84,80,94,82,81,77,92,77,76,85,87,76,96,74,88,88,80,95,72,93,74,90,84,78,82,78,79,78,79,52,71,47,71,62,45,44,62,32,49,48,48,52,45,32,48,41,45,50,51,45,54,69,70,57,53,54,48,44,65,73,64,49,86,45,77,93,50,32,51,57,46,35,55,50,46,47,53,63,72,51,59,96,58,61,87,75,62,84,44,38,66,57,29,17,53,49,27,24,51,37,16,49,52,21,33,53,48,50,54,53,60,54,72,77,112

Radius of gyration: 22.62 Å; Cα contacts (8 Å, |Δi|>4): 436; chains: 1; bounding box: 65×40×68 Å